Protein AF-A0A843SRU8-F1 (afdb_monomer_lite)

Structure (mmCIF, N/CA/C/O backbone):
data_AF-A0A843SRU8-F1
#
_entry.id   AF-A0A843SRU8-F1
#
loop_
_atom_site.group_PDB
_atom_site.id
_atom_site.type_symbol
_atom_site.label_atom_id
_atom_site.label_alt_id
_atom_site.label_comp_id
_atom_site.label_asym_id
_atom_site.label_entity_id
_atom_site.label_seq_id
_atom_site.pdbx_PDB_ins_code
_atom_site.Cartn_x
_atom_site.Cartn_y
_atom_site.Cartn_z
_atom_site.occupancy
_atom_site.B_iso_or_equiv
_atom_site.auth_seq_id
_atom_site.auth_comp_id
_atom_site.auth_asym_id
_atom_site.auth_atom_id
_atom_site.pdbx_PDB_model_num
ATOM 1 N N . MET A 1 1 ? -12.960 -17.968 41.439 1.00 37.16 1 MET A N 1
ATOM 2 C CA . MET A 1 1 ? -13.570 -16.799 40.774 1.00 37.16 1 MET A CA 1
ATOM 3 C C . MET A 1 1 ? -12.618 -16.395 39.667 1.00 37.16 1 MET A C 1
ATOM 5 O O . MET A 1 1 ? -11.484 -16.066 39.977 1.00 37.16 1 MET A O 1
ATOM 9 N N . ALA A 1 2 ? -13.009 -16.599 38.410 1.00 37.84 2 ALA A N 1
ATOM 10 C CA . ALA A 1 2 ? -12.128 -16.408 37.263 1.00 37.84 2 ALA A CA 1
ATOM 11 C C . ALA A 1 2 ? -11.891 -14.912 37.020 1.00 37.84 2 ALA A C 1
ATOM 13 O O . ALA A 1 2 ? -12.847 -14.157 36.838 1.00 37.84 2 ALA A O 1
ATOM 14 N N . ASP A 1 3 ? -10.623 -14.505 37.043 1.00 39.91 3 ASP A N 1
ATOM 15 C CA . ASP A 1 3 ? -10.188 -13.159 36.689 1.00 39.91 3 ASP A CA 1
ATOM 16 C C . ASP A 1 3 ? -10.549 -12.873 35.229 1.00 39.91 3 ASP A C 1
ATOM 18 O O . ASP A 1 3 ? -9.963 -13.431 34.298 1.00 39.91 3 ASP A O 1
ATOM 22 N N . LYS A 1 4 ? -11.515 -11.974 35.026 1.00 41.81 4 LYS A N 1
ATOM 23 C CA . LYS A 1 4 ? -11.776 -11.343 33.731 1.00 41.81 4 LYS A CA 1
ATOM 24 C C . LYS A 1 4 ? -10.589 -10.435 33.401 1.00 41.81 4 LYS A C 1
ATOM 26 O O . LYS A 1 4 ? -10.606 -9.241 33.706 1.00 41.81 4 LYS A O 1
ATOM 31 N N . LYS A 1 5 ? -9.535 -10.996 32.804 1.00 42.75 5 LYS A N 1
ATOM 32 C CA . LYS A 1 5 ? -8.459 -10.204 32.202 1.00 42.75 5 LYS A CA 1
ATOM 33 C C . LYS A 1 5 ? -9.051 -9.437 31.024 1.00 42.75 5 LYS A C 1
ATOM 35 O O . LYS A 1 5 ? -9.380 -10.019 30.000 1.00 42.75 5 LYS A O 1
ATOM 40 N N . LYS A 1 6 ? -9.224 -8.129 31.220 1.00 40.97 6 LYS A N 1
ATOM 41 C CA . LYS A 1 6 ? -9.601 -7.173 30.178 1.00 40.97 6 LYS A CA 1
ATOM 42 C C . LYS A 1 6 ? -8.647 -7.333 28.998 1.00 40.97 6 LYS A C 1
ATOM 44 O O . LYS A 1 6 ? -7.455 -7.066 29.137 1.00 40.97 6 LYS A O 1
ATOM 49 N N . THR A 1 7 ? -9.180 -7.752 27.859 1.00 39.69 7 THR A N 1
ATOM 50 C CA . THR A 1 7 ? -8.505 -7.700 26.566 1.00 39.69 7 THR A CA 1
ATOM 51 C C . THR A 1 7 ? -8.188 -6.233 26.292 1.00 39.69 7 THR A C 1
ATOM 53 O O . THR A 1 7 ? -9.078 -5.432 26.012 1.00 39.69 7 THR A O 1
ATOM 56 N N . ALA A 1 8 ? -6.932 -5.837 26.487 1.00 38.75 8 ALA A N 1
ATOM 57 C CA . ALA A 1 8 ? -6.479 -4.499 26.153 1.00 38.75 8 ALA A CA 1
ATOM 58 C C . ALA A 1 8 ? -6.440 -4.392 24.624 1.00 38.75 8 ALA A C 1
ATOM 60 O O . ALA A 1 8 ? -5.455 -4.760 23.991 1.00 38.75 8 ALA A O 1
ATOM 61 N N . ILE A 1 9 ? -7.535 -3.925 24.025 1.00 44.91 9 ILE A N 1
ATOM 62 C CA . ILE A 1 9 ? -7.537 -3.476 22.633 1.00 44.91 9 ILE A CA 1
ATOM 63 C C . ILE A 1 9 ? -6.653 -2.229 22.612 1.00 44.91 9 ILE A C 1
ATOM 65 O O . ILE A 1 9 ? -6.996 -1.209 23.212 1.00 44.91 9 ILE A O 1
ATOM 69 N N . ALA A 1 10 ? -5.465 -2.348 22.019 1.00 46.03 10 ALA A N 1
ATOM 70 C CA . ALA A 1 10 ? -4.477 -1.281 21.974 1.00 46.03 10 ALA A CA 1
ATOM 71 C C . ALA A 1 10 ? -5.085 -0.034 21.314 1.00 46.03 10 ALA A C 1
ATOM 73 O O . ALA A 1 10 ? -5.344 0.000 20.112 1.00 46.03 10 ALA A O 1
ATOM 74 N N . VAL A 1 11 ? -5.325 0.997 22.122 1.00 46.81 11 VAL A N 1
ATOM 75 C CA . VAL A 1 11 ? -5.790 2.303 21.660 1.00 46.81 11 VAL A CA 1
ATOM 76 C C . VAL A 1 11 ? -4.616 3.008 20.979 1.00 46.81 11 VAL A C 1
ATOM 78 O O . VAL A 1 11 ? -3.727 3.506 21.659 1.00 46.81 11 VAL A O 1
ATOM 81 N N . GLY A 1 12 ? -4.632 3.022 19.642 1.00 40.53 12 GLY A N 1
ATOM 82 C CA . GLY A 1 12 ? -3.996 4.015 18.764 1.00 40.53 12 GLY A CA 1
ATOM 83 C C . GLY A 1 12 ? -2.470 4.177 18.839 1.00 40.53 12 GLY A C 1
ATOM 84 O O . GLY A 1 12 ? -1.918 4.727 19.786 1.00 40.53 12 GLY A O 1
ATOM 85 N N . SER A 1 13 ? -1.775 3.798 17.763 1.00 43.53 13 SER A N 1
ATOM 86 C CA . SER A 1 13 ? -0.346 4.087 17.562 1.00 43.53 13 SER A CA 1
ATOM 87 C C . SER A 1 13 ? -0.098 5.592 17.333 1.00 43.53 13 SER A C 1
ATOM 89 O O . SER A 1 13 ? -0.863 6.216 16.609 1.00 43.53 13 SER A O 1
ATOM 91 N N . PRO A 1 14 ? 1.002 6.203 17.816 1.00 45.88 14 PRO A N 1
ATOM 92 C CA . PRO A 1 14 ? 1.313 7.622 17.601 1.00 45.88 14 PRO A CA 1
ATOM 93 C C . PRO A 1 14 ? 1.856 7.919 16.186 1.00 45.88 14 PRO A C 1
ATOM 95 O O . PRO A 1 14 ? 2.726 8.774 16.005 1.00 45.88 14 PRO A O 1
ATOM 98 N N . ARG A 1 15 ? 1.385 7.218 15.147 1.00 54.94 15 ARG A N 1
ATOM 99 C CA . ARG A 1 15 ? 1.661 7.624 13.759 1.00 54.94 15 ARG A CA 1
ATOM 100 C C . ARG A 1 15 ? 0.813 8.859 13.448 1.00 54.94 15 ARG A C 1
ATOM 102 O O . ARG A 1 15 ? -0.246 9.056 14.032 1.00 54.94 15 ARG A O 1
ATOM 109 N N . ARG A 1 16 ? 1.272 9.731 12.538 1.00 48.44 16 ARG A N 1
ATOM 110 C CA . ARG A 1 16 ? 0.461 10.861 12.045 1.00 48.44 16 ARG A CA 1
ATOM 111 C C . ARG A 1 16 ? -0.818 10.305 11.413 1.00 48.44 16 ARG A C 1
ATOM 113 O O . ARG A 1 16 ? -0.821 9.995 10.224 1.00 48.44 16 ARG A O 1
ATOM 120 N N . HIS A 1 17 ? -1.881 10.188 12.202 1.00 54.84 17 HIS A N 1
ATOM 121 C CA . HIS A 1 17 ? -3.196 9.826 11.709 1.00 54.84 17 HIS A CA 1
ATOM 122 C C . HIS A 1 17 ? -3.610 10.893 10.708 1.00 54.84 17 HIS A C 1
ATOM 124 O O . HIS A 1 17 ? -3.638 12.094 11.013 1.00 54.84 17 HIS A O 1
ATOM 130 N N . THR A 1 18 ? -3.919 10.475 9.486 1.00 67.38 18 THR A N 1
ATOM 131 C CA . THR A 1 18 ? -4.668 11.365 8.616 1.00 67.38 18 THR A CA 1
ATOM 132 C C . THR A 1 18 ? -6.035 11.598 9.260 1.00 67.38 18 THR A C 1
ATOM 134 O O . THR A 1 18 ? -6.526 10.789 10.048 1.00 67.38 18 THR A O 1
ATOM 137 N N . ARG A 1 19 ? -6.695 12.710 8.928 1.00 69.12 19 ARG A N 1
ATOM 138 C CA . ARG A 1 19 ? -8.054 12.981 9.429 1.00 69.12 19 ARG A CA 1
ATOM 139 C C . ARG A 1 19 ? -9.033 11.836 9.114 1.00 69.12 19 ARG A C 1
ATOM 141 O O . ARG A 1 19 ? -10.012 11.666 9.833 1.00 69.12 19 ARG A O 1
ATOM 148 N N . THR A 1 20 ? -8.778 11.086 8.041 1.00 73.00 20 THR A N 1
ATOM 149 C CA . THR A 1 20 ? -9.546 9.893 7.676 1.00 73.00 20 THR A CA 1
ATOM 150 C C . THR A 1 20 ? -9.321 8.766 8.677 1.00 73.00 20 THR A C 1
ATOM 152 O O . THR A 1 20 ? -10.301 8.198 9.141 1.00 73.00 20 THR A O 1
ATOM 155 N N . ASP A 1 21 ? -8.071 8.494 9.054 1.00 78.31 21 ASP A N 1
ATOM 156 C CA . ASP A 1 21 ? -7.729 7.421 9.997 1.00 78.31 21 ASP A CA 1
ATOM 157 C C . ASP A 1 21 ? -8.347 7.699 11.369 1.00 78.31 21 ASP A C 1
ATOM 159 O O . ASP A 1 21 ? -9.065 6.864 11.897 1.00 78.31 21 ASP A O 1
ATOM 163 N N . ALA A 1 22 ? -8.219 8.935 11.864 1.00 82.38 22 ALA A N 1
ATOM 164 C CA . ALA A 1 22 ? -8.841 9.344 13.124 1.00 82.38 22 ALA A CA 1
ATOM 165 C C . ALA A 1 22 ? -10.379 9.222 13.110 1.00 82.38 22 ALA A C 1
ATOM 167 O O . ALA A 1 22 ? -10.999 8.970 14.140 1.00 82.38 22 ALA A O 1
ATOM 168 N N . HIS A 1 23 ? -11.015 9.412 11.947 1.00 84.44 23 HIS A N 1
ATOM 169 C CA . HIS A 1 23 ? -12.454 9.196 11.819 1.00 84.44 23 H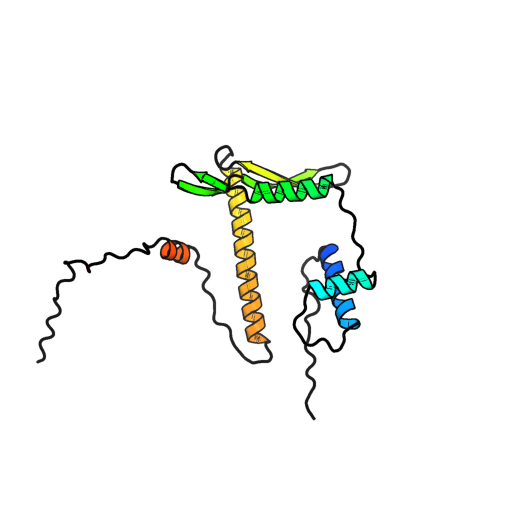IS A CA 1
ATOM 170 C C . HIS A 1 23 ? -12.811 7.706 11.848 1.00 84.44 23 HIS A C 1
ATOM 172 O O . HIS A 1 23 ? -13.806 7.351 12.471 1.00 84.44 23 HIS A O 1
ATOM 178 N N . MET A 1 24 ? -12.013 6.842 11.217 1.00 88.56 24 MET A N 1
ATOM 179 C CA . MET A 1 24 ? -12.231 5.393 11.261 1.00 88.56 24 MET A CA 1
ATOM 180 C C . MET A 1 24 ? -11.990 4.831 12.665 1.00 88.56 24 MET A C 1
ATOM 182 O O . MET A 1 24 ? -12.804 4.046 13.138 1.00 88.56 24 MET A O 1
ATOM 186 N N . ASP A 1 25 ? -10.964 5.312 13.369 1.00 88.81 25 ASP A N 1
ATOM 187 C CA . ASP A 1 25 ? -10.714 4.963 14.773 1.00 88.81 25 ASP A CA 1
ATOM 188 C C . ASP A 1 25 ? -11.891 5.384 15.666 1.00 88.81 25 ASP A C 1
ATOM 190 O O . ASP A 1 25 ? -12.326 4.630 16.536 1.00 88.81 25 ASP A O 1
ATOM 194 N N . PHE A 1 26 ? -12.469 6.565 15.415 1.00 90.06 26 PHE A N 1
ATOM 195 C CA . PHE A 1 26 ? -13.684 7.011 16.097 1.00 90.06 26 PHE A CA 1
ATOM 196 C C . PHE A 1 26 ? -14.879 6.088 15.820 1.00 90.06 26 PHE A C 1
ATOM 198 O O . PHE A 1 26 ? -15.607 5.751 16.753 1.00 90.06 26 PHE A O 1
ATOM 205 N N . LEU A 1 27 ? -15.093 5.676 14.565 1.00 90.69 27 LEU A N 1
ATOM 206 C CA . LEU A 1 27 ? -16.177 4.753 14.211 1.00 90.69 27 LEU A CA 1
ATOM 207 C C . LEU A 1 27 ? -16.003 3.400 14.901 1.00 90.69 27 LEU A C 1
ATOM 209 O O . LEU A 1 27 ? -16.963 2.884 15.470 1.00 90.69 27 LEU A O 1
ATOM 213 N N . LEU A 1 28 ? -14.780 2.868 14.906 1.00 92.69 28 LEU A N 1
ATOM 214 C CA . LEU A 1 28 ? -14.468 1.610 15.571 1.00 92.69 28 LEU A CA 1
ATOM 215 C C . LEU A 1 28 ? -14.687 1.704 17.087 1.00 92.69 28 LEU A C 1
ATOM 217 O O . LEU A 1 28 ? -15.326 0.834 17.673 1.00 92.69 28 LEU A O 1
ATOM 221 N N . GLY A 1 29 ? -14.228 2.789 17.717 1.00 91.69 29 GLY A N 1
ATOM 222 C CA . GLY A 1 29 ? -14.467 3.037 19.139 1.00 91.69 29 GLY A CA 1
ATOM 223 C C . GLY A 1 29 ? -15.958 3.108 19.471 1.00 91.69 29 GLY A C 1
ATOM 224 O O . GLY A 1 29 ? -16.406 2.486 20.430 1.00 91.69 29 GLY A O 1
ATOM 225 N N . LYS A 1 30 ? -16.753 3.794 18.641 1.00 94.00 30 LYS A N 1
ATOM 226 C CA . LYS A 1 30 ? -18.211 3.872 18.819 1.00 94.00 30 LYS A CA 1
ATOM 227 C C . LYS A 1 30 ? -18.899 2.523 18.647 1.00 94.00 30 LYS A C 1
ATOM 229 O O . LYS A 1 30 ? -19.843 2.243 19.380 1.00 94.00 30 LYS A O 1
ATOM 234 N N . TYR A 1 31 ? -18.432 1.704 17.710 1.00 94.31 31 TYR A N 1
ATOM 235 C CA . TYR A 1 31 ? -18.953 0.355 17.527 1.00 94.31 31 TYR A CA 1
ATOM 236 C C . TYR A 1 31 ? -18.702 -0.505 18.772 1.00 94.31 31 TYR A C 1
ATOM 238 O O . TYR A 1 31 ? -19.640 -1.108 19.286 1.00 94.31 31 TYR A O 1
ATOM 246 N N . LEU A 1 32 ? -17.480 -0.492 19.311 1.00 94.25 32 LEU A N 1
ATOM 247 C CA . LEU A 1 32 ? -17.122 -1.247 20.518 1.00 94.25 32 LEU A CA 1
ATOM 248 C C . LEU A 1 32 ? -17.856 -0.750 21.774 1.00 94.25 32 LEU A C 1
ATOM 250 O O . LEU A 1 32 ? -18.245 -1.550 22.617 1.00 94.25 32 LEU A O 1
ATOM 254 N N . GLU A 1 33 ? -18.094 0.560 21.899 1.00 93.38 33 GLU A N 1
ATOM 255 C CA . GLU A 1 33 ? -18.926 1.120 22.976 1.00 93.38 33 GLU A CA 1
ATOM 256 C C . GLU A 1 33 ? -20.383 0.635 22.899 1.00 93.38 33 GLU A C 1
ATOM 258 O O . GLU A 1 33 ? -21.013 0.407 23.931 1.00 93.38 33 GLU A O 1
ATOM 263 N N . ALA A 1 34 ? -20.924 0.489 21.685 1.00 93.62 34 ALA A N 1
ATOM 264 C CA . ALA A 1 34 ? -22.282 0.000 21.461 1.00 93.62 34 ALA A CA 1
ATOM 265 C C . ALA A 1 34 ? -22.407 -1.527 21.616 1.00 93.62 34 ALA A C 1
ATOM 267 O O . ALA A 1 34 ? -23.497 -2.013 21.917 1.00 93.62 34 ALA A O 1
ATOM 268 N N . HIS A 1 35 ? -21.304 -2.264 21.455 1.00 93.25 35 HIS A N 1
ATOM 269 C CA . HIS A 1 35 ? -21.240 -3.724 21.550 1.00 93.25 35 HIS A CA 1
ATOM 270 C C . HIS A 1 35 ? -20.206 -4.149 22.607 1.00 93.25 35 HIS A C 1
ATOM 272 O O . HIS A 1 35 ? -19.167 -4.716 22.267 1.00 93.25 35 HIS A O 1
ATOM 278 N N . PRO A 1 36 ? -20.467 -3.887 23.903 1.00 90.94 36 PRO A N 1
ATOM 279 C CA . PRO A 1 36 ? -19.497 -4.129 24.974 1.00 90.94 36 PRO A CA 1
ATOM 280 C C . PRO A 1 36 ? -19.159 -5.612 25.177 1.00 90.94 36 PRO A C 1
ATOM 282 O O . PRO A 1 36 ? -18.113 -5.925 25.742 1.00 90.94 36 PRO A O 1
ATOM 285 N N . ASP A 1 37 ? -20.035 -6.509 24.720 1.00 91.88 37 ASP A N 1
ATOM 286 C CA . ASP A 1 37 ? -19.853 -7.960 24.796 1.00 91.88 37 ASP A CA 1
ATOM 287 C C . ASP A 1 37 ? -19.142 -8.538 23.556 1.00 91.88 37 ASP A C 1
ATOM 289 O O . ASP A 1 37 ? -18.994 -9.752 23.448 1.00 91.88 37 ASP A O 1
ATOM 293 N N . HIS A 1 38 ? -18.698 -7.697 22.611 1.00 88.38 38 HIS A N 1
ATOM 294 C CA . HIS A 1 38 ? -17.933 -8.149 21.451 1.00 88.38 38 HIS A CA 1
ATOM 295 C C . HIS A 1 38 ? -16.510 -8.547 21.874 1.00 88.38 38 HIS A C 1
ATOM 297 O O . HIS A 1 38 ? -15.662 -7.697 22.149 1.00 88.38 38 HI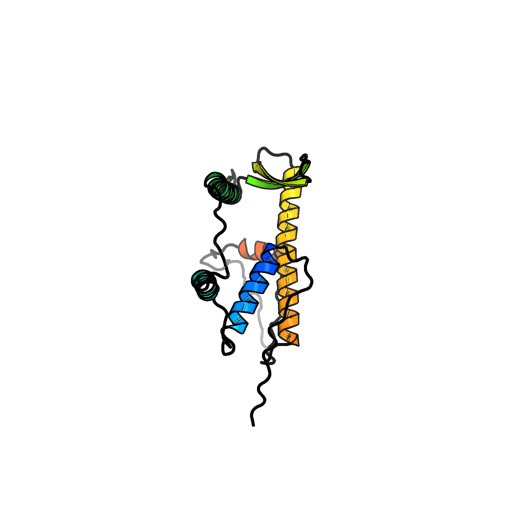S A O 1
ATOM 303 N N . ASP A 1 39 ? -16.246 -9.851 21.919 1.00 82.94 39 ASP A N 1
ATOM 304 C CA . ASP A 1 39 ? -14.953 -10.450 22.275 1.00 82.94 39 ASP A CA 1
ATOM 305 C C . ASP A 1 39 ? -14.255 -11.148 21.092 1.00 82.94 39 ASP A C 1
ATOM 307 O O . ASP A 1 39 ? -13.147 -11.674 21.231 1.00 82.94 39 ASP A O 1
ATOM 311 N N . GLY A 1 40 ? -14.906 -11.134 19.929 1.00 86.12 40 GLY A N 1
ATOM 312 C CA . GLY A 1 40 ? -14.500 -11.840 18.726 1.00 86.12 40 GLY A CA 1
ATOM 313 C C . GLY A 1 40 ? -13.686 -11.008 17.728 1.00 86.12 40 GLY A C 1
ATOM 314 O O . GLY A 1 40 ? -13.249 -9.890 18.011 1.00 86.12 40 GLY A O 1
ATOM 315 N N . PRO A 1 41 ? -13.436 -11.577 16.536 1.00 92.25 41 PRO A N 1
ATOM 316 C CA . PRO A 1 41 ? -12.830 -10.849 15.434 1.00 92.25 41 PRO A CA 1
ATOM 317 C C . PRO A 1 41 ? -13.772 -9.756 14.921 1.00 92.25 41 PRO A C 1
ATOM 319 O O . PRO A 1 41 ? -14.970 -9.970 14.762 1.00 92.25 41 PRO A O 1
ATOM 322 N N . LEU A 1 42 ? -13.190 -8.606 14.591 1.00 92.50 42 LEU A N 1
ATOM 323 C CA . LEU A 1 42 ? -13.915 -7.480 14.017 1.00 92.50 42 LEU A CA 1
ATOM 324 C C . LEU A 1 42 ? -14.158 -7.699 12.521 1.00 92.50 42 LEU A C 1
ATOM 326 O O . LEU A 1 42 ? -13.202 -7.878 11.761 1.00 92.50 42 LEU A O 1
ATOM 330 N N . ASP A 1 43 ? -15.420 -7.612 12.097 1.00 92.50 43 ASP A N 1
ATOM 331 C CA . ASP A 1 43 ? -15.811 -7.634 10.688 1.00 92.50 43 ASP A CA 1
ATOM 332 C C . ASP A 1 43 ? -16.104 -6.216 10.178 1.00 92.50 43 ASP A C 1
ATOM 334 O O . ASP A 1 43 ? -16.951 -5.487 10.696 1.00 92.50 43 ASP A O 1
ATOM 338 N N . ALA A 1 44 ? -15.389 -5.814 9.128 1.00 92.25 44 ALA A N 1
ATOM 339 C CA . ALA A 1 44 ? -15.568 -4.509 8.513 1.00 92.25 44 ALA A CA 1
ATOM 340 C C . ALA A 1 44 ? -16.955 -4.344 7.869 1.00 92.25 44 ALA A C 1
ATOM 342 O O . ALA A 1 44 ? -17.464 -3.221 7.858 1.00 92.25 44 ALA A O 1
ATOM 343 N N . ASP A 1 45 ? -17.555 -5.415 7.337 1.00 93.50 45 ASP A N 1
ATOM 344 C CA . ASP A 1 45 ? -18.880 -5.344 6.709 1.00 93.50 45 ASP A CA 1
ATOM 345 C C . ASP A 1 45 ? -19.945 -5.024 7.762 1.00 93.50 45 ASP A C 1
ATOM 347 O O . ASP A 1 45 ? -20.651 -4.021 7.637 1.00 93.50 45 ASP A O 1
ATOM 351 N N . GLU A 1 46 ? -19.941 -5.776 8.866 1.00 93.94 46 GLU A N 1
ATOM 352 C CA . GLU A 1 46 ? -20.822 -5.570 10.019 1.00 93.94 46 GLU A CA 1
ATOM 353 C C . GLU A 1 46 ? -20.697 -4.151 10.593 1.00 93.94 46 GLU A C 1
ATOM 355 O O . GLU A 1 46 ? -21.691 -3.428 10.713 1.00 93.94 46 GLU A O 1
ATOM 360 N N . ILE A 1 47 ? -19.468 -3.711 10.889 1.00 93.81 47 ILE A N 1
ATOM 361 C CA . ILE A 1 47 ? -19.208 -2.378 11.453 1.00 93.81 47 ILE A CA 1
ATOM 362 C C . ILE A 1 47 ? -19.691 -1.288 10.492 1.00 93.81 47 ILE A C 1
ATOM 364 O O . ILE A 1 47 ? -20.264 -0.281 10.919 1.00 93.81 47 ILE A O 1
ATOM 368 N N . SER A 1 48 ? -19.463 -1.466 9.188 1.00 92.12 48 SER A N 1
ATOM 369 C CA . SER A 1 48 ? -19.876 -0.488 8.183 1.00 92.12 48 SER A CA 1
ATOM 370 C C . SER A 1 48 ? -21.396 -0.420 8.022 1.00 92.12 48 SER A C 1
ATOM 372 O O . SER A 1 48 ? -21.934 0.688 7.935 1.00 92.12 48 SER A O 1
ATOM 374 N N . GLY A 1 49 ? -22.088 -1.564 8.053 1.00 93.25 49 GLY A N 1
ATOM 375 C CA . GLY A 1 49 ? -23.547 -1.650 8.037 1.00 93.25 49 GLY A CA 1
ATOM 376 C C . GLY A 1 49 ? -24.148 -0.934 9.241 1.00 93.25 49 GLY A C 1
ATOM 377 O O . GLY A 1 49 ? -24.915 0.017 9.074 1.00 93.25 49 GLY A O 1
ATOM 378 N N . TRP A 1 50 ? -23.681 -1.277 10.443 1.00 94.75 50 TRP A N 1
ATOM 379 C CA . TRP A 1 50 ? -24.091 -0.621 11.685 1.00 94.75 50 TRP A CA 1
ATOM 380 C C . TRP A 1 50 ? -23.855 0.897 11.655 1.00 94.75 50 TRP A C 1
ATOM 382 O O . TRP A 1 50 ? -24.738 1.683 12.013 1.00 94.75 50 TRP A O 1
ATOM 392 N N . ALA A 1 51 ? -22.682 1.347 11.195 1.00 94.25 51 ALA A N 1
ATOM 393 C CA . ALA A 1 51 ? -22.340 2.769 11.165 1.00 94.25 51 ALA A CA 1
ATOM 394 C C . ALA A 1 51 ? -23.223 3.575 10.194 1.00 94.25 51 ALA A C 1
ATOM 396 O O . ALA A 1 51 ? -23.464 4.765 10.427 1.00 94.25 51 ALA A O 1
ATOM 397 N N . LEU A 1 52 ? -23.696 2.949 9.111 1.00 92.94 52 LEU A N 1
ATOM 398 C CA . LEU A 1 52 ? -24.624 3.552 8.154 1.00 92.94 52 LEU A CA 1
ATOM 399 C C . LEU A 1 52 ? -26.065 3.548 8.676 1.00 92.94 52 LEU A C 1
ATOM 401 O O . LEU A 1 52 ? -26.736 4.575 8.577 1.00 92.94 52 LEU A O 1
ATOM 405 N N . GLU A 1 53 ? -26.524 2.439 9.258 1.00 93.88 53 GLU A N 1
ATOM 406 C CA . GLU A 1 53 ? -27.877 2.293 9.817 1.00 93.88 53 GLU A CA 1
ATOM 407 C C . GLU A 1 53 ? -28.132 3.260 10.977 1.00 93.88 53 GLU A C 1
ATOM 409 O O . GLU A 1 53 ? -29.179 3.903 11.050 1.00 93.88 53 GLU A O 1
ATOM 414 N N . THR A 1 54 ? -27.139 3.434 11.848 1.00 93.62 54 THR A N 1
ATOM 415 C CA . THR A 1 54 ? -27.185 4.394 12.963 1.00 93.62 54 THR A CA 1
ATOM 416 C C . THR A 1 54 ? -26.935 5.841 12.525 1.00 93.62 54 THR A C 1
ATOM 418 O O . THR A 1 54 ? -27.102 6.774 13.314 1.00 93.62 54 THR A O 1
ATOM 421 N N . GLY A 1 55 ? -26.524 6.058 11.271 1.00 90.69 55 GLY A N 1
ATOM 422 C CA . GLY A 1 55 ? -26.248 7.377 10.702 1.00 90.69 55 GLY A CA 1
ATOM 423 C C . GLY A 1 55 ? -24.996 8.074 11.251 1.00 90.69 55 GLY A C 1
ATOM 424 O O . GLY A 1 55 ? -24.813 9.271 10.995 1.00 90.69 55 GLY A O 1
ATOM 425 N N . ILE A 1 56 ? -24.140 7.355 11.989 1.00 89.88 56 ILE A N 1
ATOM 426 C CA . ILE A 1 56 ? -22.867 7.862 12.532 1.00 89.88 56 ILE A CA 1
ATOM 427 C C . ILE A 1 56 ? -21.895 8.156 11.386 1.00 89.88 56 ILE A C 1
ATOM 429 O O . ILE A 1 56 ? -21.237 9.201 11.366 1.00 89.88 56 ILE A O 1
ATOM 433 N N . ALA A 1 57 ? -21.835 7.258 10.403 1.00 87.44 57 ALA A N 1
ATOM 434 C CA . ALA A 1 57 ? -21.115 7.473 9.162 1.00 87.44 57 ALA A CA 1
ATOM 435 C C . ALA A 1 57 ? -22.081 7.961 8.078 1.00 87.44 57 ALA A C 1
ATOM 437 O O . ALA A 1 57 ? -23.190 7.455 7.914 1.00 87.44 57 ALA A O 1
ATOM 438 N N . ARG A 1 58 ? -21.642 8.941 7.285 1.00 83.94 58 ARG A N 1
ATOM 439 C CA . ARG A 1 58 ? -22.374 9.387 6.094 1.00 83.94 58 ARG A CA 1
ATOM 440 C C . ARG A 1 58 ? -21.514 9.205 4.865 1.00 83.94 58 ARG A C 1
ATOM 442 O O . ARG A 1 58 ? -20.355 9.622 4.837 1.00 83.94 58 ARG A O 1
ATOM 449 N N . HIS A 1 59 ? -22.110 8.648 3.817 1.00 76.25 59 HIS A N 1
ATOM 450 C CA . HIS A 1 59 ? -21.451 8.577 2.527 1.00 76.25 59 HIS A CA 1
ATOM 451 C C . HIS A 1 59 ? -21.201 9.994 2.002 1.00 76.25 59 HIS A C 1
ATOM 453 O O . HIS A 1 59 ? -22.136 10.741 1.710 1.00 76.25 59 HIS A O 1
ATOM 459 N N . LYS A 1 60 ? -19.930 10.380 1.864 1.00 80.50 60 LYS A N 1
ATOM 460 C CA . LYS A 1 60 ? -19.579 11.605 1.150 1.00 80.50 60 LYS A CA 1
ATOM 461 C C . LYS A 1 60 ? -19.672 11.316 -0.350 1.00 80.50 60 LYS A C 1
ATOM 463 O O . LYS A 1 60 ? -18.843 10.546 -0.839 1.00 80.50 60 LYS A O 1
ATOM 468 N N . PRO A 1 61 ? -20.610 11.934 -1.092 1.00 81.00 61 PRO A N 1
ATOM 469 C CA . PRO A 1 61 ? -20.750 11.661 -2.512 1.00 81.00 61 PRO A CA 1
ATOM 470 C C . PRO A 1 61 ? -19.463 12.055 -3.239 1.00 81.00 61 PRO A C 1
ATOM 472 O O . PRO A 1 61 ? -18.965 13.179 -3.123 1.00 81.00 61 PRO A O 1
ATOM 475 N N . ILE A 1 62 ? -18.904 11.103 -3.979 1.00 88.38 62 ILE A N 1
ATOM 476 C CA . ILE A 1 62 ? -17.772 11.335 -4.872 1.00 88.38 62 ILE A CA 1
ATOM 477 C C . ILE A 1 62 ? -18.350 11.745 -6.227 1.00 88.38 62 ILE A C 1
ATOM 479 O O . ILE A 1 62 ? -19.287 11.120 -6.718 1.00 88.38 62 ILE A O 1
ATOM 483 N N . SER A 1 63 ? -17.801 12.789 -6.853 1.00 92.88 63 SER A N 1
ATOM 484 C CA . SER A 1 63 ? -18.269 13.186 -8.183 1.00 92.88 63 SER A CA 1
ATOM 485 C C . SER A 1 63 ? -18.006 12.067 -9.206 1.00 92.88 63 SER A C 1
ATOM 487 O O . SER A 1 63 ? -16.971 11.397 -9.113 1.00 92.88 63 SER A O 1
ATOM 489 N N . PRO A 1 64 ? -18.866 11.881 -10.228 1.00 93.75 64 PRO A N 1
ATOM 490 C CA . PRO A 1 64 ? -18.653 10.854 -11.254 1.00 93.75 64 PRO A CA 1
ATOM 491 C C . PRO A 1 64 ? -17.269 10.941 -11.912 1.00 93.75 64 PRO A C 1
ATOM 493 O O . PRO A 1 64 ? -16.614 9.928 -12.149 1.00 93.75 64 PRO A O 1
ATOM 496 N N . ARG A 1 65 ? -16.772 12.169 -12.121 1.00 94.75 65 ARG A N 1
ATOM 497 C CA . ARG A 1 65 ? -15.421 12.434 -12.632 1.00 94.75 65 ARG A CA 1
ATOM 498 C C . ARG A 1 65 ? -14.328 11.899 -11.707 1.00 94.75 65 ARG A C 1
ATOM 500 O O . ARG A 1 65 ? -13.373 11.299 -12.189 1.00 94.75 65 ARG A O 1
ATOM 507 N N . GLU A 1 66 ? -14.434 12.131 -10.402 1.00 91.50 66 GLU A N 1
ATOM 508 C CA . GLU A 1 66 ? -13.437 11.667 -9.431 1.00 91.50 66 GLU A CA 1
ATOM 509 C C . GLU A 1 66 ? -13.484 10.140 -9.272 1.00 91.50 66 GLU A C 1
ATOM 511 O O . GLU A 1 66 ? -12.437 9.493 -9.226 1.00 91.50 66 GLU A O 1
ATOM 516 N N . ALA A 1 67 ? -14.679 9.543 -9.282 1.00 92.25 67 ALA A N 1
ATOM 517 C CA . ALA A 1 67 ? -14.838 8.090 -9.291 1.00 92.25 67 ALA A CA 1
ATOM 518 C C . ALA A 1 67 ? -14.184 7.460 -10.536 1.00 92.25 67 ALA A C 1
ATOM 520 O O . ALA A 1 67 ? -13.402 6.512 -10.419 1.00 92.25 67 ALA A O 1
ATOM 521 N N . LEU A 1 68 ? -14.430 8.029 -11.722 1.00 94.69 68 LEU A N 1
ATOM 522 C CA . LEU A 1 68 ? -13.805 7.588 -12.969 1.00 94.69 68 LEU A CA 1
ATOM 523 C C . LEU A 1 68 ? -12.281 7.770 -12.938 1.00 94.69 68 LEU A C 1
ATOM 525 O O . LEU A 1 68 ? -11.550 6.841 -13.274 1.00 94.69 68 LEU A O 1
ATOM 529 N N . LYS A 1 69 ? -11.788 8.921 -12.465 1.00 93.69 69 LYS A N 1
ATOM 530 C CA . LYS A 1 69 ? -10.349 9.188 -12.317 1.00 93.69 69 LYS A CA 1
ATOM 531 C C . LYS A 1 69 ? -9.659 8.113 -11.473 1.00 93.69 69 LYS A C 1
ATOM 533 O O . LYS A 1 69 ? -8.610 7.618 -11.875 1.00 93.69 69 LYS A O 1
ATOM 538 N N . ARG A 1 70 ? -10.243 7.719 -10.334 1.00 92.69 70 ARG A N 1
ATOM 539 C CA . ARG A 1 70 ? -9.691 6.662 -9.463 1.00 92.69 70 ARG A CA 1
ATOM 540 C C . ARG A 1 70 ? -9.623 5.309 -10.168 1.00 92.69 70 ARG A C 1
ATOM 542 O O . ARG A 1 70 ? -8.623 4.607 -10.036 1.00 92.69 70 ARG A O 1
ATOM 549 N N . ARG A 1 71 ? -10.653 4.960 -10.946 1.00 94.56 71 ARG A N 1
ATOM 550 C CA . ARG A 1 71 ? -10.680 3.723 -11.746 1.00 94.56 71 ARG A CA 1
ATOM 551 C C . ARG A 1 71 ? -9.602 3.729 -12.827 1.00 94.56 71 ARG A C 1
ATOM 553 O O . ARG A 1 71 ? -8.865 2.754 -12.938 1.00 94.56 71 ARG A O 1
ATOM 560 N N . ILE A 1 72 ? -9.467 4.833 -13.564 1.00 95.75 72 ILE A N 1
ATOM 561 C CA . ILE A 1 72 ? -8.433 4.990 -14.597 1.00 95.75 72 ILE A CA 1
ATOM 562 C C . ILE A 1 72 ? -7.037 4.910 -13.967 1.00 95.75 72 ILE A C 1
ATOM 564 O O . ILE A 1 72 ? -6.204 4.156 -14.451 1.00 95.75 72 ILE A O 1
ATOM 568 N N . ALA A 1 73 ? -6.787 5.610 -12.856 1.00 93.88 73 ALA A N 1
ATOM 569 C CA . ALA A 1 73 ? -5.501 5.564 -12.155 1.00 93.88 73 ALA A CA 1
ATOM 570 C C . ALA A 1 73 ? -5.126 4.146 -11.692 1.00 93.88 73 ALA A C 1
ATOM 572 O O . ALA A 1 73 ? -3.996 3.701 -11.904 1.00 93.88 73 ALA A O 1
ATOM 573 N N . ARG A 1 74 ? -6.085 3.403 -11.121 1.00 92.69 74 ARG A N 1
ATOM 574 C CA . ARG A 1 74 ? -5.885 1.993 -10.754 1.00 92.69 74 ARG A CA 1
ATOM 575 C C . ARG A 1 74 ? -5.545 1.143 -11.977 1.00 92.69 74 ARG A C 1
ATOM 577 O O . ARG A 1 74 ? -4.587 0.382 -11.932 1.00 92.69 74 ARG A O 1
ATOM 584 N N . HIS A 1 75 ? -6.293 1.305 -13.067 1.00 94.94 75 HIS A N 1
ATOM 585 C CA . HIS A 1 75 ? -6.061 0.547 -14.293 1.00 94.94 75 HIS A CA 1
ATOM 586 C C . HIS A 1 75 ? -4.695 0.860 -14.920 1.00 94.94 75 HIS A C 1
ATOM 588 O O . HIS A 1 75 ? -3.977 -0.059 -15.290 1.00 94.94 75 HIS A O 1
ATOM 594 N N . MET A 1 76 ? -4.280 2.132 -14.952 1.00 94.25 76 MET A N 1
ATOM 595 C CA . MET A 1 76 ? -2.942 2.520 -15.415 1.00 94.25 76 MET A CA 1
ATOM 596 C C . MET A 1 76 ? -1.834 1.849 -14.592 1.00 94.25 76 MET A C 1
ATOM 598 O O . MET A 1 76 ? -0.862 1.373 -15.166 1.00 94.25 76 MET A O 1
ATOM 602 N N . GLY A 1 77 ? -1.986 1.758 -13.266 1.00 90.31 77 GLY A N 1
ATOM 603 C CA . GLY A 1 77 ? -1.002 1.102 -12.396 1.00 90.31 77 GLY A CA 1
ATOM 604 C C . GLY A 1 77 ? -0.942 -0.425 -12.520 1.00 90.31 77 GLY A C 1
ATOM 605 O O . GLY A 1 77 ? 0.058 -1.019 -12.117 1.00 90.31 77 GLY A O 1
ATOM 606 N N . HIS A 1 78 ? -1.994 -1.053 -13.055 1.00 92.88 78 HIS A N 1
ATOM 607 C CA . HIS A 1 78 ? -2.113 -2.506 -13.250 1.00 92.88 78 HIS A CA 1
ATOM 608 C C . HIS A 1 78 ? -2.031 -2.912 -14.725 1.00 92.88 78 HIS A C 1
ATOM 610 O O . HIS A 1 78 ? -2.368 -4.039 -15.073 1.00 92.88 78 HIS A O 1
ATOM 616 N N . ARG A 1 79 ? -1.626 -2.002 -15.611 1.00 94.69 79 ARG A N 1
ATOM 617 C CA . ARG A 1 79 ? -1.441 -2.332 -17.019 1.00 94.69 79 ARG A CA 1
ATOM 618 C C . ARG A 1 79 ? -0.125 -3.087 -17.184 1.00 94.69 79 ARG A C 1
ATOM 620 O O . ARG A 1 79 ? 0.924 -2.558 -16.815 1.00 94.69 79 ARG A O 1
ATOM 627 N N . TYR A 1 80 ? -0.196 -4.273 -17.773 1.00 96.19 80 TYR A N 1
ATOM 628 C CA . TYR A 1 80 ? 0.959 -5.090 -18.134 1.00 96.19 80 TYR A CA 1
ATOM 629 C C . TYR A 1 80 ? 1.132 -5.136 -19.655 1.00 96.19 80 TYR A C 1
ATOM 631 O O . TYR A 1 80 ? 0.216 -4.799 -20.412 1.00 96.19 80 TYR A O 1
ATOM 639 N N . LEU A 1 81 ? 2.337 -5.478 -20.084 1.00 96.31 81 LEU A N 1
ATOM 640 C CA . LEU A 1 81 ? 2.696 -5.780 -21.461 1.00 96.31 81 LEU A CA 1
ATOM 641 C C . LEU A 1 81 ? 3.660 -6.969 -21.464 1.00 96.31 81 LEU A C 1
ATOM 643 O O . LEU A 1 81 ? 4.286 -7.253 -20.443 1.00 96.31 81 LEU A O 1
ATOM 647 N N . ILE A 1 82 ? 3.784 -7.618 -22.616 1.00 96.75 82 ILE A N 1
ATOM 648 C CA . ILE A 1 82 ? 4.815 -8.623 -22.864 1.00 96.75 82 ILE A CA 1
ATOM 649 C C . ILE A 1 82 ? 6.008 -7.921 -23.505 1.00 96.75 82 ILE A C 1
ATOM 651 O O . ILE A 1 82 ? 5.842 -7.152 -24.457 1.00 96.75 82 ILE A O 1
ATOM 655 N N . ASP A 1 83 ? 7.191 -8.116 -22.939 1.00 95.06 83 ASP A N 1
ATOM 656 C CA . ASP A 1 83 ? 8.423 -7.563 -23.486 1.00 95.06 83 ASP A CA 1
ATOM 657 C C . ASP A 1 83 ? 9.035 -8.474 -24.574 1.00 95.06 83 ASP A C 1
ATOM 659 O O . ASP A 1 83 ? 8.546 -9.579 -24.810 1.00 95.06 83 ASP A O 1
ATOM 663 N N . PRO A 1 84 ? 10.100 -8.043 -25.276 1.00 95.12 84 PRO A N 1
ATOM 664 C CA . PRO A 1 84 ? 10.726 -8.859 -26.320 1.00 95.12 84 PRO A CA 1
ATOM 665 C C . PRO A 1 84 ? 11.328 -10.188 -25.839 1.00 95.12 84 PRO A C 1
ATOM 667 O O . PRO A 1 84 ? 11.690 -11.015 -26.669 1.00 95.12 84 PRO A O 1
ATOM 670 N N . GLN A 1 85 ? 11.482 -10.378 -24.527 1.00 95.25 85 GLN A N 1
ATOM 671 C CA . GLN A 1 85 ? 11.959 -11.611 -23.902 1.00 95.25 85 GLN A CA 1
ATOM 672 C C . GLN A 1 85 ? 10.802 -12.468 -23.358 1.00 95.25 85 GLN A C 1
ATOM 674 O O . GLN A 1 85 ? 11.048 -13.370 -22.562 1.00 95.25 85 GLN A O 1
ATOM 679 N N . ASP A 1 86 ? 9.564 -12.184 -23.771 1.00 93.06 86 ASP A N 1
ATOM 680 C CA . ASP A 1 86 ? 8.344 -12.876 -23.341 1.00 93.06 86 ASP A CA 1
ATOM 681 C C . ASP A 1 86 ? 8.055 -12.763 -21.831 1.00 93.06 86 ASP A C 1
ATOM 683 O O . ASP A 1 86 ? 7.428 -13.623 -21.215 1.00 93.06 86 ASP A O 1
ATOM 687 N N . ARG A 1 87 ? 8.513 -11.677 -21.196 1.00 91.00 87 ARG A N 1
ATOM 688 C CA . ARG A 1 87 ? 8.238 -11.402 -19.780 1.00 91.00 87 ARG A CA 1
ATOM 689 C C . ARG A 1 87 ? 7.034 -10.485 -19.647 1.00 91.00 87 ARG A C 1
ATOM 691 O O . ARG A 1 87 ? 6.963 -9.436 -20.292 1.00 91.00 87 ARG A O 1
ATOM 698 N N . GLU A 1 88 ? 6.131 -10.822 -18.732 1.00 93.94 88 GLU A N 1
ATOM 699 C CA . GLU A 1 88 ? 5.051 -9.922 -18.341 1.00 93.94 88 GLU A CA 1
ATOM 700 C C . GLU A 1 88 ? 5.588 -8.833 -17.398 1.00 93.94 88 GLU A C 1
ATOM 702 O O . GLU A 1 88 ? 5.963 -9.084 -16.250 1.00 93.94 88 GLU A O 1
ATOM 707 N N . VAL A 1 89 ? 5.627 -7.590 -17.878 1.00 94.44 89 VAL A N 1
ATOM 708 C CA . VAL A 1 89 ? 6.125 -6.436 -17.118 1.00 94.44 89 VAL A CA 1
ATOM 709 C C . VAL A 1 89 ? 5.085 -5.326 -17.060 1.00 94.44 89 VAL A C 1
ATOM 711 O O . VAL A 1 89 ? 4.213 -5.200 -17.921 1.00 94.44 89 VAL A O 1
ATOM 714 N N . ARG A 1 90 ? 5.156 -4.481 -16.025 1.00 94.94 90 ARG A N 1
ATOM 715 C CA . ARG A 1 90 ? 4.257 -3.324 -15.923 1.00 94.94 90 ARG A CA 1
ATOM 716 C C . ARG A 1 90 ? 4.549 -2.333 -17.041 1.00 94.94 90 ARG A C 1
ATOM 718 O O . ARG A 1 90 ? 5.680 -1.898 -17.223 1.00 94.94 90 ARG A O 1
ATOM 725 N N . ALA A 1 91 ? 3.499 -1.912 -17.734 1.00 96.56 91 ALA A N 1
ATOM 726 C CA . ALA A 1 91 ? 3.600 -0.961 -18.831 1.00 96.56 91 ALA A CA 1
ATOM 727 C C . ALA A 1 91 ? 3.882 0.467 -18.341 1.00 96.56 91 ALA A C 1
ATOM 729 O O . ALA A 1 91 ? 4.535 1.240 -19.040 1.00 96.56 91 ALA A O 1
ATOM 730 N N . LEU A 1 92 ? 3.364 0.830 -17.162 1.00 97.19 92 LEU A N 1
ATOM 731 C CA . LEU A 1 92 ? 3.399 2.189 -16.625 1.00 97.19 92 LEU A CA 1
ATOM 732 C C . LEU A 1 92 ? 3.898 2.220 -15.177 1.00 97.19 92 LEU A C 1
ATOM 734 O O . LEU A 1 92 ? 3.505 1.402 -14.343 1.00 97.19 92 LEU A O 1
ATOM 738 N N . HIS A 1 93 ? 4.701 3.234 -14.867 1.00 96.25 93 HIS A N 1
ATOM 739 C CA . HIS A 1 93 ? 5.295 3.466 -13.556 1.00 96.25 93 HIS A CA 1
ATOM 740 C C . HIS A 1 93 ? 4.823 4.792 -12.961 1.00 96.25 93 HIS A C 1
ATOM 742 O O . HIS A 1 93 ? 4.870 5.833 -13.612 1.00 96.25 93 HIS A O 1
ATOM 748 N N . ALA A 1 94 ? 4.335 4.744 -11.722 1.00 95.00 94 ALA A N 1
ATOM 749 C CA . ALA A 1 94 ? 3.759 5.893 -11.039 1.00 95.00 94 ALA A CA 1
ATOM 750 C C . ALA A 1 94 ? 4.832 6.677 -10.274 1.00 95.00 94 ALA A C 1
ATOM 752 O O . ALA A 1 94 ? 5.478 6.118 -9.388 1.00 95.00 94 ALA A O 1
ATOM 753 N N . LEU A 1 95 ? 4.954 7.973 -10.560 1.00 95.12 95 LEU A N 1
ATOM 754 C CA . LEU A 1 95 ? 5.786 8.904 -9.804 1.00 95.12 95 LEU A CA 1
ATOM 755 C C . LEU A 1 95 ? 4.921 10.008 -9.192 1.00 95.12 95 LEU A C 1
ATOM 757 O O . LEU A 1 95 ? 4.041 10.573 -9.854 1.00 95.12 95 LEU A O 1
ATOM 761 N N . ARG A 1 96 ? 5.155 10.295 -7.910 1.00 92.44 96 ARG A N 1
ATOM 762 C CA . ARG A 1 96 ? 4.479 11.384 -7.199 1.00 92.44 96 ARG A CA 1
ATOM 763 C C . ARG A 1 96 ? 5.145 12.704 -7.560 1.00 92.44 96 ARG A C 1
ATOM 765 O O . ARG A 1 96 ? 6.360 12.769 -7.667 1.00 92.44 96 ARG A O 1
ATOM 772 N N . TYR A 1 97 ? 4.349 13.747 -7.728 1.00 91.81 97 TYR A N 1
ATOM 773 C CA . TYR A 1 97 ? 4.855 15.098 -7.935 1.00 91.81 97 TYR A CA 1
ATOM 774 C C . TYR A 1 97 ? 4.065 16.077 -7.081 1.00 91.81 97 TYR A C 1
ATOM 776 O O . TYR A 1 97 ? 2.895 15.842 -6.766 1.00 91.81 97 TYR A O 1
ATOM 784 N N . GLU A 1 98 ? 4.703 17.179 -6.722 1.00 91.81 98 GLU A N 1
ATOM 785 C CA . GLU A 1 98 ? 4.057 18.274 -6.015 1.00 91.81 98 GLU A CA 1
ATOM 786 C C . GLU A 1 98 ? 3.756 19.405 -6.995 1.00 91.81 98 GLU A C 1
ATOM 788 O O . GLU A 1 98 ? 4.584 19.787 -7.819 1.00 91.81 98 GLU A O 1
ATOM 793 N N . GLU A 1 99 ? 2.536 19.918 -6.932 1.00 88.06 99 GLU A N 1
ATOM 794 C CA . GLU A 1 99 ? 2.058 21.036 -7.729 1.00 88.06 99 GLU A CA 1
ATOM 795 C C . GLU A 1 99 ? 1.703 22.180 -6.785 1.00 88.06 99 GLU A C 1
ATOM 797 O O . GLU A 1 99 ? 0.802 22.065 -5.947 1.00 88.06 99 GLU A O 1
ATOM 802 N N . ILE A 1 100 ? 2.425 23.293 -6.902 1.00 88.25 100 ILE A N 1
ATOM 803 C CA . ILE A 1 100 ? 2.150 24.493 -6.115 1.00 88.25 100 ILE A CA 1
ATOM 804 C C . ILE A 1 100 ? 0.959 25.201 -6.754 1.00 88.25 100 ILE A C 1
ATOM 806 O O . ILE A 1 100 ? 1.041 25.703 -7.873 1.00 88.25 100 ILE A O 1
ATOM 810 N N . THR A 1 101 ? -0.162 25.242 -6.039 1.00 86.56 101 THR A N 1
ATOM 811 C CA . THR A 1 101 ? -1.366 25.963 -6.468 1.00 86.56 101 THR A CA 1
ATOM 812 C C . THR A 1 101 ? -1.615 27.169 -5.559 1.00 86.56 101 THR A C 1
ATOM 814 O O . THR A 1 101 ? -1.138 27.176 -4.423 1.00 86.56 101 THR A O 1
ATOM 817 N N . PRO A 1 102 ? -2.442 28.154 -5.965 1.00 84.56 102 PRO A N 1
ATOM 818 C CA . PRO A 1 102 ? -2.827 29.269 -5.089 1.00 84.56 102 PRO A CA 1
ATOM 819 C C . PRO A 1 102 ? -3.501 28.836 -3.775 1.00 84.56 102 PRO A C 1
ATOM 821 O O . PRO A 1 102 ? -3.612 29.623 -2.844 1.00 84.56 102 PRO A O 1
ATOM 824 N N . LYS A 1 103 ? -3.973 27.583 -3.696 1.00 85.00 103 LYS A N 1
ATOM 825 C CA . LYS A 1 103 ? -4.617 26.986 -2.516 1.00 85.00 103 LYS A CA 1
ATOM 826 C C . LYS A 1 103 ? -3.665 26.107 -1.688 1.00 85.00 103 LYS A C 1
ATOM 828 O O . LYS A 1 103 ? -4.130 25.403 -0.796 1.00 85.00 103 LYS A O 1
ATOM 833 N N . GLY A 1 104 ? -2.367 26.117 -1.999 1.00 88.69 104 GLY A N 1
ATOM 834 C CA . GLY A 1 104 ? -1.331 25.316 -1.346 1.00 88.69 104 GLY A CA 1
ATOM 835 C C . GLY A 1 104 ? -0.729 24.232 -2.244 1.00 88.69 104 GLY A C 1
ATOM 836 O O . GLY A 1 104 ? -1.048 24.121 -3.434 1.00 88.69 104 GLY A O 1
ATOM 837 N N . VAL A 1 105 ? 0.154 23.427 -1.652 1.00 87.56 105 VAL A N 1
ATOM 838 C CA . VAL A 1 105 ? 0.819 22.301 -2.319 1.00 87.56 105 VAL A CA 1
ATOM 839 C C . VAL A 1 105 ? -0.176 21.158 -2.505 1.00 87.56 105 VAL A C 1
ATOM 841 O O . VAL A 1 105 ? -0.797 20.690 -1.549 1.00 87.56 105 VAL A O 1
ATOM 844 N N . ARG A 1 106 ? -0.347 20.705 -3.748 1.00 87.69 106 ARG A N 1
ATOM 845 C CA . ARG A 1 106 ? -1.160 19.533 -4.086 1.00 87.69 106 ARG A CA 1
ATOM 846 C C . ARG A 1 106 ? -0.251 18.419 -4.568 1.00 87.69 106 ARG A C 1
ATOM 848 O O . ARG A 1 106 ? 0.565 18.626 -5.454 1.00 87.69 106 ARG A O 1
ATOM 855 N N . GLN A 1 107 ? -0.433 17.225 -4.021 1.00 88.31 107 GLN A N 1
ATOM 856 C CA . GLN A 1 107 ? 0.271 16.044 -4.504 1.00 88.31 107 GLN A CA 1
ATOM 857 C C . GLN A 1 107 ? -0.517 15.392 -5.642 1.00 88.31 107 GLN A C 1
ATOM 859 O O . GLN A 1 107 ? -1.725 15.156 -5.536 1.00 88.31 107 GLN A O 1
ATOM 864 N N . GLY A 1 108 ? 0.176 15.113 -6.739 1.00 89.44 108 GLY A N 1
ATOM 865 C CA . GLY A 1 108 ? -0.328 14.401 -7.902 1.00 89.44 108 GLY A CA 1
ATOM 866 C C . GLY A 1 108 ? 0.489 13.145 -8.188 1.00 89.44 108 GLY A C 1
ATOM 867 O O . GLY A 1 108 ? 1.534 12.898 -7.588 1.00 89.44 108 GLY A O 1
ATOM 868 N N . VAL A 1 109 ? -0.006 12.335 -9.122 1.00 93.19 109 VAL A N 1
ATOM 869 C CA . VAL A 1 109 ? 0.693 11.147 -9.623 1.00 93.19 109 VAL A CA 1
ATOM 870 C C . VAL A 1 109 ? 0.696 11.193 -11.143 1.00 93.19 109 VAL A C 1
ATOM 872 O O . VAL A 1 109 ? -0.356 11.385 -11.756 1.00 93.19 109 VAL A O 1
ATOM 875 N N . LYS A 1 110 ? 1.872 11.017 -11.744 1.00 94.81 110 LYS A N 1
ATOM 876 C CA . LYS A 1 110 ? 2.054 10.831 -13.188 1.00 94.81 110 LYS A CA 1
ATOM 877 C C . LYS A 1 110 ? 2.481 9.397 -13.465 1.00 94.81 110 LYS A C 1
ATOM 879 O O . LYS A 1 110 ? 3.174 8.789 -12.655 1.00 94.81 110 LYS A O 1
ATOM 884 N N . TYR A 1 111 ? 2.042 8.875 -14.603 1.00 96.19 111 TYR A N 1
ATOM 885 C CA . TYR A 1 111 ? 2.343 7.521 -15.052 1.00 96.19 111 TYR A CA 1
ATOM 886 C C . TYR A 1 111 ? 3.257 7.596 -16.268 1.00 96.19 111 TYR A C 1
ATOM 888 O O . TYR A 1 111 ? 2.931 8.263 -17.248 1.00 96.19 111 TYR A O 1
ATOM 896 N N . TYR A 1 112 ? 4.390 6.915 -16.181 1.00 96.56 112 TYR A N 1
ATOM 897 C CA . TYR A 1 112 ? 5.470 6.963 -17.153 1.00 96.56 112 TYR A CA 1
ATOM 898 C C . TYR A 1 112 ? 5.619 5.599 -17.834 1.00 96.56 112 TYR A C 1
ATOM 900 O O . TYR A 1 112 ? 5.710 4.597 -17.120 1.00 96.56 112 TYR A O 1
ATOM 908 N N . PRO A 1 113 ? 5.609 5.511 -19.176 1.00 97.12 113 PRO A N 1
ATOM 909 C CA . PRO A 1 113 ? 5.770 4.233 -19.863 1.00 97.12 113 PRO A CA 1
ATOM 910 C C . PRO A 1 113 ? 7.169 3.651 -19.648 1.00 97.12 113 PRO A C 1
ATOM 912 O O . PRO A 1 113 ? 8.153 4.382 -19.745 1.00 97.12 113 PRO A O 1
ATOM 915 N N . LEU A 1 114 ? 7.265 2.344 -19.398 1.00 95.44 114 LEU A N 1
ATOM 916 C CA . LEU A 1 114 ? 8.522 1.690 -19.012 1.00 95.44 114 LEU A CA 1
ATOM 917 C C . LEU A 1 114 ? 9.655 1.897 -20.035 1.00 95.44 114 LEU A C 1
ATOM 919 O O . LEU A 1 114 ? 10.762 2.255 -19.651 1.00 95.44 114 LEU A O 1
ATOM 923 N N . PHE A 1 115 ? 9.378 1.712 -21.328 1.00 95.06 115 PHE A N 1
ATOM 924 C CA . PHE A 1 115 ? 10.422 1.687 -22.363 1.00 95.06 115 PHE A CA 1
ATOM 925 C C . PHE A 1 115 ? 10.728 3.035 -23.019 1.00 95.06 115 PHE A C 1
ATOM 927 O O . PHE A 1 115 ? 11.722 3.152 -23.727 1.00 95.06 115 PHE A O 1
ATOM 934 N N . THR A 1 116 ? 9.891 4.054 -22.813 1.00 95.94 116 THR A N 1
ATOM 935 C CA . THR A 1 116 ? 10.060 5.374 -23.454 1.00 95.94 116 THR A CA 1
ATOM 936 C C . THR A 1 116 ? 10.402 6.480 -22.458 1.00 95.94 116 THR A C 1
ATOM 938 O O . THR A 1 116 ? 10.415 7.654 -22.821 1.00 95.94 116 THR A O 1
ATOM 941 N N . THR A 1 117 ? 10.625 6.133 -21.190 1.00 96.19 117 THR A N 1
ATOM 942 C CA . THR A 1 117 ? 10.942 7.085 -20.120 1.00 96.19 117 THR A CA 1
ATOM 943 C C . THR A 1 117 ? 12.433 7.051 -19.804 1.00 96.19 117 THR A C 1
ATOM 945 O O . THR A 1 117 ? 13.072 6.006 -19.887 1.00 96.19 117 THR A O 1
ATOM 948 N N . VAL A 1 118 ? 12.992 8.196 -19.406 1.00 96.81 118 VAL A N 1
ATOM 949 C CA . VAL A 1 118 ? 14.391 8.296 -18.970 1.00 96.81 118 VAL A CA 1
ATOM 950 C C . VAL A 1 118 ? 14.673 7.422 -17.742 1.00 96.81 118 VAL A C 1
ATOM 952 O O . VAL A 1 118 ? 13.841 7.289 -16.840 1.00 96.81 118 VAL A O 1
ATOM 955 N N . ALA A 1 119 ? 15.880 6.857 -17.693 1.00 96.75 119 ALA A N 1
ATOM 956 C CA . ALA A 1 119 ? 16.270 5.886 -16.675 1.00 96.75 119 ALA A CA 1
ATOM 957 C C . ALA A 1 119 ? 16.150 6.424 -15.241 1.00 96.75 119 ALA A C 1
ATOM 959 O O . ALA A 1 119 ? 15.751 5.677 -14.352 1.00 96.75 119 ALA A O 1
ATOM 960 N N . ASP A 1 120 ? 16.452 7.703 -15.006 1.00 97.06 120 ASP A N 1
ATOM 961 C CA . ASP A 1 120 ? 16.436 8.276 -13.655 1.00 97.06 120 ASP A CA 1
ATOM 962 C C . ASP A 1 120 ? 15.027 8.331 -13.054 1.00 97.06 120 ASP A C 1
ATOM 964 O O . ASP A 1 120 ? 14.842 7.957 -11.897 1.00 97.06 120 ASP A O 1
ATOM 968 N N . ILE A 1 121 ? 14.012 8.659 -13.864 1.00 95.50 121 ILE A N 1
ATOM 969 C CA . ILE A 1 121 ? 12.603 8.599 -13.443 1.00 95.50 121 ILE A CA 1
ATOM 970 C C . ILE A 1 121 ? 12.221 7.154 -13.104 1.00 95.50 121 ILE A C 1
ATOM 972 O O . ILE A 1 121 ? 11.605 6.892 -12.073 1.00 95.50 121 ILE A O 1
ATOM 976 N N . ILE A 1 122 ? 12.600 6.190 -13.947 1.00 96.62 122 ILE A N 1
ATOM 977 C CA . ILE A 1 122 ? 12.279 4.778 -13.704 1.00 96.62 122 ILE A CA 1
ATOM 978 C C . ILE A 1 122 ? 12.963 4.269 -12.427 1.00 96.62 122 ILE A C 1
ATOM 980 O O . ILE A 1 122 ? 12.295 3.648 -11.595 1.00 96.62 122 ILE A O 1
ATOM 984 N N . LYS A 1 123 ? 14.243 4.596 -12.210 1.00 96.75 123 LYS A N 1
ATOM 985 C CA . LYS A 1 123 ? 14.973 4.277 -10.973 1.00 96.75 123 LYS A CA 1
ATOM 986 C C . LYS A 1 123 ? 14.255 4.825 -9.746 1.00 96.75 123 LYS A C 1
ATOM 988 O O . LYS A 1 123 ? 14.073 4.085 -8.783 1.00 96.75 123 LYS A O 1
ATOM 993 N N . GLU A 1 124 ? 13.805 6.076 -9.784 1.00 96.06 124 GLU A N 1
ATOM 994 C CA . GLU A 1 124 ? 13.058 6.680 -8.679 1.00 96.06 124 GLU A CA 1
ATOM 995 C C . GLU A 1 124 ? 11.769 5.899 -8.378 1.00 96.06 124 GLU A C 1
ATOM 997 O O . GLU A 1 124 ? 11.498 5.551 -7.227 1.00 96.06 124 GLU A O 1
ATOM 1002 N N . THR A 1 125 ? 11.015 5.506 -9.411 1.00 95.50 125 THR A N 1
ATOM 1003 C CA . THR A 1 125 ? 9.805 4.689 -9.213 1.00 95.50 125 THR A CA 1
ATOM 1004 C C . THR A 1 125 ? 10.113 3.311 -8.616 1.00 95.50 125 THR A C 1
ATOM 1006 O O . THR A 1 125 ? 9.324 2.803 -7.814 1.00 95.50 125 THR A O 1
ATOM 1009 N N . PHE A 1 126 ? 11.258 2.705 -8.952 1.00 95.06 126 PHE A N 1
ATOM 1010 C CA . PHE A 1 126 ? 11.710 1.461 -8.327 1.00 95.06 126 PHE A CA 1
ATOM 1011 C C . PHE A 1 126 ? 12.104 1.664 -6.863 1.00 95.06 126 PHE A C 1
ATOM 1013 O O . PHE A 1 126 ? 11.704 0.853 -6.030 1.00 95.06 126 PHE A O 1
ATOM 1020 N N . GLN A 1 127 ? 12.799 2.753 -6.521 1.00 95.44 127 GLN A N 1
ATOM 1021 C CA . GLN A 1 127 ? 13.146 3.061 -5.129 1.00 95.44 127 GLN A CA 1
ATOM 1022 C C . GLN A 1 127 ? 11.904 3.276 -4.261 1.00 95.44 127 GLN A C 1
ATOM 1024 O O . GLN A 1 127 ? 11.829 2.741 -3.157 1.00 95.44 127 GLN A O 1
ATOM 1029 N N . ILE A 1 128 ? 10.884 3.969 -4.778 1.00 93.38 128 ILE A N 1
ATOM 1030 C CA . ILE A 1 128 ? 9.604 4.141 -4.073 1.00 93.38 128 ILE A CA 1
ATOM 1031 C C . ILE A 1 128 ? 8.970 2.779 -3.757 1.00 93.38 128 ILE A C 1
ATOM 1033 O O . ILE A 1 128 ? 8.539 2.536 -2.630 1.00 93.38 128 ILE A O 1
ATOM 1037 N N . ARG A 1 129 ? 8.934 1.868 -4.736 1.00 92.06 129 ARG A N 1
ATOM 1038 C CA . ARG A 1 129 ? 8.362 0.524 -4.551 1.00 92.06 129 ARG A CA 1
ATOM 1039 C C . ARG A 1 129 ? 9.199 -0.337 -3.610 1.00 92.06 129 ARG A C 1
ATOM 1041 O O . ARG A 1 129 ? 8.620 -1.052 -2.796 1.00 92.06 129 ARG A O 1
ATOM 1048 N N . LYS A 1 130 ? 10.529 -0.240 -3.687 1.00 93.88 130 LYS A N 1
ATOM 1049 C CA . LYS A 1 130 ? 11.449 -0.882 -2.742 1.00 93.88 130 LYS A CA 1
ATOM 1050 C C . LYS A 1 130 ? 11.163 -0.417 -1.315 1.00 93.88 130 LYS A C 1
ATOM 1052 O O . LYS A 1 130 ? 11.026 -1.251 -0.429 1.00 93.88 130 LYS A O 1
ATOM 1057 N N . GLY A 1 131 ? 10.992 0.889 -1.107 1.00 93.94 131 GLY A N 1
ATOM 1058 C CA . GLY A 1 131 ? 10.612 1.447 0.191 1.00 93.94 131 GLY A CA 1
ATOM 1059 C C . GLY A 1 131 ? 9.278 0.896 0.706 1.00 93.94 131 GLY A C 1
ATOM 1060 O O . GLY A 1 131 ? 9.169 0.552 1.876 1.00 93.94 131 GLY A O 1
ATOM 1061 N N . TRP A 1 132 ? 8.271 0.733 -0.160 1.00 91.81 132 TRP A N 1
ATOM 1062 C CA . TRP A 1 132 ? 6.996 0.118 0.242 1.00 91.81 132 TRP A CA 1
ATOM 1063 C C . TRP A 1 132 ? 7.143 -1.344 0.665 1.00 91.81 132 TRP A C 1
ATOM 1065 O O . TRP A 1 132 ? 6.518 -1.749 1.642 1.00 91.81 132 TRP A O 1
ATOM 1075 N N . ALA A 1 133 ? 7.961 -2.120 -0.050 1.00 92.56 133 ALA A N 1
ATOM 1076 C CA . ALA A 1 133 ? 8.253 -3.500 0.325 1.00 92.56 133 ALA A CA 1
ATOM 1077 C C . ALA A 1 133 ? 8.981 -3.561 1.677 1.00 92.56 133 ALA A C 1
ATOM 1079 O O . ALA A 1 133 ? 8.551 -4.293 2.564 1.00 92.56 133 ALA A O 1
ATOM 1080 N N . TYR A 1 134 ? 10.006 -2.725 1.863 1.00 94.00 134 TYR A N 1
ATOM 1081 C CA . TYR A 1 134 ? 10.753 -2.632 3.118 1.00 94.00 134 TYR A CA 1
ATOM 1082 C C . TYR A 1 134 ? 9.848 -2.283 4.306 1.00 94.00 134 TYR A C 1
ATOM 1084 O O . TYR A 1 134 ? 9.819 -3.021 5.284 1.00 94.00 134 TYR A O 1
ATOM 1092 N N . ASN A 1 135 ? 9.035 -1.228 4.195 1.00 92.69 135 ASN A N 1
ATOM 1093 C CA . ASN A 1 135 ? 8.131 -0.812 5.273 1.00 92.69 135 ASN A CA 1
ATOM 1094 C C . ASN A 1 135 ? 7.133 -1.919 5.655 1.00 92.69 135 ASN A C 1
ATOM 1096 O O . ASN A 1 135 ? 6.68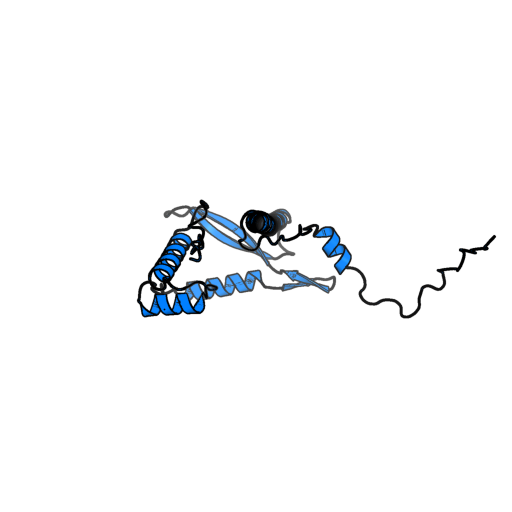2 -1.989 6.797 1.00 92.69 135 ASN A O 1
ATOM 1100 N N . ARG A 1 136 ? 6.751 -2.779 4.700 1.00 92.94 136 ARG A N 1
ATOM 1101 C CA . ARG A 1 136 ? 5.868 -3.913 4.981 1.00 92.94 136 ARG A CA 1
ATOM 1102 C C . ARG A 1 136 ? 6.592 -5.002 5.767 1.00 92.94 136 ARG A C 1
ATOM 1104 O O . ARG A 1 136 ? 6.010 -5.515 6.715 1.00 92.94 136 ARG A O 1
ATOM 1111 N N . VAL A 1 137 ? 7.826 -5.323 5.388 1.00 94.56 137 VAL A N 1
ATOM 1112 C CA . VAL A 1 137 ? 8.682 -6.283 6.101 1.00 94.56 137 VAL A CA 1
ATOM 1113 C C . VAL A 1 137 ? 8.973 -5.805 7.525 1.00 94.56 137 VAL A C 1
ATOM 1115 O O . VAL A 1 137 ? 8.782 -6.557 8.473 1.00 94.56 137 VAL A O 1
ATOM 1118 N N . GLU A 1 138 ? 9.339 -4.533 7.685 1.00 94.06 138 GLU A N 1
ATOM 1119 C CA . GLU A 1 138 ? 9.584 -3.913 8.992 1.00 94.06 138 GLU A CA 1
ATOM 1120 C C . GLU A 1 138 ? 8.357 -4.007 9.912 1.00 94.06 138 GLU A C 1
ATOM 1122 O O . GLU A 1 138 ? 8.480 -4.345 11.091 1.00 94.06 138 GLU A O 1
ATOM 1127 N N . GLN A 1 139 ? 7.158 -3.760 9.369 1.00 94.44 139 GLN A N 1
ATOM 1128 C CA . GLN A 1 139 ? 5.921 -3.902 10.134 1.00 94.44 139 GLN A CA 1
ATOM 1129 C C . GLN A 1 139 ? 5.673 -5.356 10.552 1.00 94.44 139 GLN A C 1
ATOM 1131 O O . GLN A 1 139 ? 5.316 -5.579 11.701 1.00 94.44 139 GLN A O 1
ATOM 1136 N N . ILE A 1 140 ? 5.888 -6.333 9.661 1.00 95.38 140 ILE A N 1
ATOM 1137 C CA . ILE A 1 140 ? 5.707 -7.758 9.989 1.00 95.38 140 ILE A CA 1
ATOM 1138 C C . ILE A 1 140 ? 6.625 -8.165 11.145 1.00 95.38 140 ILE A C 1
ATOM 1140 O O . ILE A 1 140 ? 6.170 -8.826 12.073 1.00 95.38 140 ILE A O 1
ATOM 1144 N N . GLU A 1 141 ? 7.889 -7.743 11.125 1.00 94.88 141 GLU A N 1
ATOM 1145 C CA . GLU A 1 141 ? 8.825 -8.063 12.207 1.00 94.88 141 GLU A CA 1
ATOM 1146 C C . GLU A 1 141 ? 8.435 -7.383 13.524 1.00 94.88 141 GLU A C 1
ATOM 1148 O O . GLU A 1 141 ? 8.455 -8.011 14.582 1.00 94.88 141 GLU A O 1
ATOM 1153 N N . THR A 1 142 ? 8.006 -6.121 13.463 1.00 95.88 142 THR A N 1
ATOM 1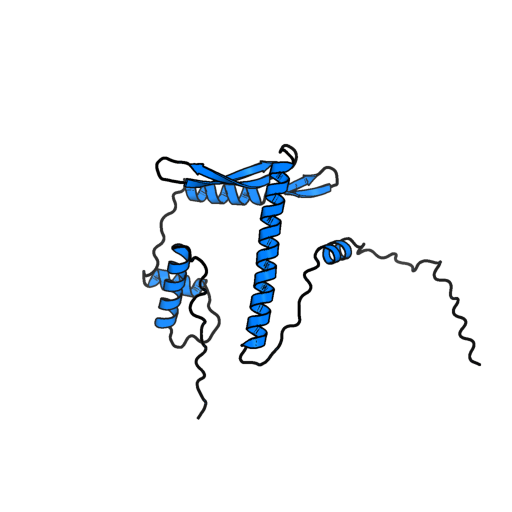154 C CA . THR A 1 142 ? 7.503 -5.396 14.640 1.00 95.88 142 THR A CA 1
ATOM 1155 C C . THR A 1 142 ? 6.280 -6.095 15.242 1.00 95.88 142 THR A C 1
ATOM 1157 O O . THR A 1 142 ? 6.200 -6.275 16.458 1.00 95.88 142 THR A O 1
ATOM 1160 N N . ASP A 1 143 ? 5.340 -6.523 14.397 1.00 96.44 143 ASP A N 1
ATOM 1161 C CA . ASP A 1 143 ? 4.132 -7.236 14.815 1.00 96.44 143 ASP A CA 1
ATOM 1162 C C . ASP A 1 143 ? 4.484 -8.608 15.413 1.00 96.44 143 ASP A C 1
ATOM 1164 O O . ASP A 1 143 ? 3.916 -8.990 16.435 1.00 96.44 143 ASP A O 1
ATOM 1168 N N . ARG A 1 144 ? 5.458 -9.325 14.832 1.00 96.62 144 ARG A N 1
ATOM 1169 C CA . ARG A 1 144 ? 5.956 -10.614 15.338 1.00 96.62 144 ARG A CA 1
ATOM 1170 C C . ARG A 1 144 ? 6.558 -10.479 16.735 1.00 96.62 144 ARG A C 1
ATOM 1172 O O . ARG A 1 144 ? 6.212 -11.259 17.619 1.00 96.62 144 ARG A O 1
ATOM 1179 N N . LEU A 1 145 ? 7.439 -9.497 16.936 1.00 96.12 145 LEU A N 1
ATOM 1180 C CA . LEU A 1 145 ? 8.043 -9.219 18.242 1.00 96.12 145 LEU A CA 1
ATOM 1181 C C . LEU A 1 145 ? 6.961 -8.885 19.272 1.00 96.12 145 LEU A C 1
ATOM 1183 O O . LEU A 1 145 ? 6.882 -9.521 20.317 1.00 96.12 145 LEU A O 1
ATOM 1187 N N . SER A 1 146 ? 6.054 -7.971 18.919 1.00 96.00 146 SER A N 1
ATOM 1188 C CA . SER A 1 146 ? 4.935 -7.589 19.781 1.00 96.00 146 SER A CA 1
ATOM 1189 C C . SER A 1 146 ? 4.042 -8.780 20.144 1.00 96.00 146 SER A C 1
ATOM 1191 O O . SER A 1 146 ? 3.665 -8.934 21.307 1.00 96.00 146 SER A O 1
ATOM 1193 N N . TYR A 1 147 ? 3.732 -9.649 19.177 1.00 96.12 147 TYR A N 1
ATOM 1194 C CA . TYR A 1 147 ? 2.969 -10.870 19.417 1.00 96.12 147 TYR A CA 1
ATOM 1195 C C . TYR A 1 147 ? 3.702 -11.796 20.390 1.00 96.12 147 TYR A C 1
ATOM 1197 O O . TYR A 1 147 ? 3.111 -12.210 21.384 1.00 96.12 147 TYR A O 1
ATOM 1205 N N . ASN A 1 148 ? 4.980 -12.093 20.147 1.00 96.00 148 ASN A N 1
ATOM 1206 C CA . ASN A 1 148 ? 5.767 -12.991 20.996 1.00 96.00 148 ASN A CA 1
ATOM 1207 C C . ASN A 1 148 ? 5.890 -12.477 22.436 1.00 96.00 148 ASN A C 1
ATOM 1209 O O . ASN A 1 148 ? 5.814 -13.274 23.367 1.00 96.00 148 ASN A O 1
ATOM 1213 N N . ASP A 1 149 ? 6.010 -11.163 22.616 1.00 96.06 149 ASP A N 1
ATOM 1214 C CA . ASP A 1 149 ? 6.162 -10.550 23.935 1.00 96.06 149 ASP A CA 1
ATOM 1215 C C . ASP A 1 149 ? 4.838 -10.465 24.717 1.00 96.06 149 ASP A C 1
ATOM 1217 O O . ASP A 1 149 ? 4.848 -10.508 25.947 1.00 96.06 149 ASP A O 1
ATOM 1221 N N . ASN A 1 150 ? 3.693 -10.324 24.030 1.00 95.50 150 ASN A N 1
ATOM 1222 C CA . ASN A 1 150 ? 2.437 -9.901 24.671 1.00 95.50 150 ASN A CA 1
ATOM 1223 C C . ASN A 1 150 ? 1.237 -10.840 24.473 1.00 95.50 150 ASN A C 1
ATOM 1225 O O . ASN A 1 150 ? 0.171 -10.578 25.040 1.00 95.50 150 ASN A O 1
ATOM 1229 N N . ASN A 1 151 ? 1.335 -11.900 23.666 1.00 93.44 151 ASN A N 1
ATOM 1230 C CA . ASN A 1 151 ? 0.171 -12.753 23.425 1.00 93.44 151 ASN A CA 1
ATOM 1231 C C . ASN A 1 151 ? -0.244 -13.540 24.681 1.00 93.44 151 ASN A C 1
ATOM 1233 O O . ASN A 1 151 ? 0.575 -14.039 25.450 1.00 93.44 151 ASN A O 1
ATOM 1237 N N . VAL A 1 152 ? -1.557 -13.694 24.859 1.00 92.69 152 VAL A N 1
ATOM 1238 C CA . VAL A 1 152 ? -2.164 -14.334 26.042 1.00 92.69 152 VAL A CA 1
ATOM 1239 C C . VAL A 1 152 ? -1.837 -15.829 26.133 1.00 92.69 152 VAL A C 1
ATOM 1241 O O . VAL A 1 152 ? -1.861 -16.405 27.220 1.00 92.69 152 VAL A O 1
ATOM 1244 N N . PHE A 1 153 ? -1.535 -16.459 24.999 1.00 92.81 153 PHE A N 1
ATOM 1245 C CA . PHE A 1 153 ? -1.345 -17.902 24.886 1.00 92.81 153 PHE A CA 1
ATOM 1246 C C . PHE A 1 153 ? 0.103 -18.347 25.135 1.00 92.81 153 PHE A C 1
ATOM 1248 O O . PHE A 1 153 ? 0.353 -19.548 25.206 1.00 92.81 153 PHE A O 1
ATOM 1255 N N . GLY A 1 154 ? 1.051 -17.410 25.264 1.00 90.94 154 GLY A N 1
ATOM 1256 C CA . GLY A 1 154 ? 2.481 -17.704 25.402 1.00 90.94 154 GLY A CA 1
ATOM 1257 C C . GLY A 1 154 ? 3.090 -18.420 24.190 1.00 90.94 154 GLY A C 1
ATOM 1258 O O . GLY A 1 154 ? 4.154 -19.022 24.309 1.00 90.94 154 GLY A O 1
ATOM 1259 N N . ALA A 1 155 ? 2.414 -18.397 23.039 1.00 93.88 155 ALA A N 1
ATOM 1260 C CA . ALA A 1 155 ? 2.906 -19.009 21.811 1.00 93.88 155 ALA A CA 1
ATOM 1261 C C . ALA A 1 155 ? 3.951 -18.107 21.144 1.00 93.88 155 ALA A C 1
ATOM 1263 O O . ALA A 1 155 ? 3.875 -16.885 21.255 1.00 93.88 155 ALA A O 1
ATOM 1264 N N . THR A 1 156 ? 4.891 -18.686 20.403 1.00 95.12 156 THR A N 1
ATOM 1265 C CA . THR A 1 156 ? 5.912 -17.921 19.678 1.00 95.12 156 THR A CA 1
ATOM 1266 C C . THR A 1 156 ? 5.832 -18.169 18.182 1.00 95.12 156 THR A C 1
ATOM 1268 O O . THR A 1 156 ? 5.598 -19.291 17.737 1.00 95.12 156 THR A O 1
ATOM 1271 N N . ILE A 1 157 ? 6.050 -17.110 17.411 1.00 95.06 157 ILE A N 1
ATOM 1272 C CA . ILE A 1 157 ? 6.218 -17.149 15.963 1.00 95.06 157 ILE A CA 1
ATOM 1273 C C . ILE A 1 157 ? 7.711 -17.027 15.657 1.00 95.06 157 ILE A C 1
ATOM 1275 O O . ILE A 1 157 ? 8.370 -16.057 16.073 1.00 95.06 157 ILE A O 1
ATOM 1279 N N . ASP A 1 158 ? 8.219 -18.011 14.918 1.00 96.25 158 ASP A N 1
ATOM 1280 C CA . ASP A 1 158 ? 9.604 -18.060 14.464 1.00 96.25 158 ASP A CA 1
ATOM 1281 C C . ASP A 1 158 ? 9.938 -16.885 13.543 1.00 96.25 158 ASP A C 1
ATOM 1283 O O . ASP A 1 158 ? 9.076 -16.292 12.886 1.00 96.25 158 ASP A O 1
ATOM 1287 N N . GLN A 1 159 ? 11.219 -16.528 13.508 1.00 92.31 159 GLN A N 1
ATOM 1288 C CA . GLN A 1 159 ? 11.691 -15.466 12.636 1.00 92.31 159 GLN A CA 1
ATOM 1289 C C . GLN A 1 159 ? 11.508 -15.858 11.165 1.00 92.31 159 GLN A C 1
ATOM 1291 O O . GLN A 1 159 ? 11.919 -16.934 10.732 1.00 92.31 159 GLN A O 1
ATOM 1296 N N . MET A 1 160 ? 10.930 -14.947 10.385 1.00 91.44 160 MET A N 1
ATOM 1297 C CA . MET A 1 160 ? 10.783 -15.107 8.941 1.00 91.44 160 MET A CA 1
ATOM 1298 C C . MET A 1 160 ? 12.032 -14.576 8.227 1.00 91.44 160 MET A C 1
ATOM 1300 O O . MET A 1 160 ? 12.558 -13.518 8.579 1.00 91.44 160 MET A O 1
ATOM 1304 N N . SER A 1 161 ? 12.508 -15.302 7.214 1.00 90.06 161 SER A N 1
ATOM 1305 C CA . SER A 1 161 ? 13.535 -14.796 6.296 1.00 90.06 161 SER A CA 1
ATOM 1306 C C . SER A 1 161 ? 12.893 -13.848 5.282 1.00 90.06 161 SER A C 1
ATOM 1308 O O . SER A 1 161 ? 11.826 -14.146 4.757 1.00 90.06 161 SER A O 1
ATOM 1310 N N . PHE A 1 162 ? 13.554 -12.727 4.988 1.00 89.12 162 PHE A N 1
ATOM 1311 C CA . PHE A 1 162 ? 13.131 -11.761 3.962 1.00 89.12 162 PHE A CA 1
ATOM 1312 C C . PHE A 1 162 ? 14.204 -11.565 2.879 1.00 89.12 162 PHE A C 1
ATOM 1314 O O . PHE A 1 162 ? 14.342 -10.489 2.294 1.00 89.12 162 PHE A O 1
ATOM 1321 N N . ASP A 1 163 ? 15.004 -12.604 2.638 1.00 90.75 163 ASP A N 1
ATOM 1322 C CA . ASP A 1 163 ? 16.015 -12.639 1.581 1.00 90.75 163 ASP A CA 1
ATOM 1323 C C . ASP A 1 163 ? 15.355 -12.931 0.224 1.00 90.75 163 ASP A C 1
ATOM 1325 O O . ASP A 1 163 ? 15.309 -14.068 -0.253 1.00 90.75 163 ASP A O 1
ATOM 1329 N N . PHE A 1 164 ? 14.805 -11.880 -0.388 1.00 89.25 164 PHE A N 1
ATOM 1330 C CA . PHE A 1 164 ? 14.110 -11.991 -1.670 1.00 89.25 164 PHE A CA 1
ATOM 1331 C C . PHE A 1 164 ? 15.024 -12.439 -2.816 1.00 89.25 164 PHE A C 1
ATOM 1333 O O . PHE A 1 164 ? 14.522 -12.997 -3.788 1.00 89.25 164 PHE A O 1
ATOM 1340 N N . ASP A 1 165 ? 16.340 -12.230 -2.726 1.00 89.88 165 ASP A N 1
ATOM 1341 C CA . ASP A 1 165 ? 17.270 -12.650 -3.778 1.00 89.88 165 ASP A CA 1
ATOM 1342 C C . ASP A 1 165 ? 17.378 -14.178 -3.822 1.00 89.88 165 ASP A C 1
ATOM 1344 O O . ASP A 1 165 ? 17.285 -14.773 -4.899 1.00 89.88 165 ASP A O 1
ATOM 1348 N N . LYS A 1 166 ? 17.466 -14.830 -2.655 1.00 88.25 166 LYS A N 1
ATOM 1349 C CA . LYS A 1 166 ? 17.396 -16.296 -2.570 1.00 88.25 166 LYS A CA 1
ATOM 1350 C C . LYS A 1 166 ? 16.048 -16.836 -3.018 1.00 88.25 166 LYS A C 1
ATOM 1352 O O . LYS A 1 166 ? 16.018 -17.808 -3.762 1.00 88.25 166 LYS A O 1
ATOM 1357 N N . GLU A 1 167 ? 14.947 -16.206 -2.612 1.00 86.50 167 GLU A N 1
ATOM 1358 C CA . GLU A 1 167 ? 13.609 -16.646 -3.030 1.00 86.50 167 GLU A CA 1
ATOM 1359 C C . GLU A 1 167 ? 13.398 -16.525 -4.543 1.00 86.50 167 GLU A C 1
ATOM 1361 O O . GLU A 1 167 ? 12.774 -17.387 -5.161 1.00 86.50 167 GLU A O 1
ATOM 1366 N N . MET A 1 168 ? 13.908 -15.456 -5.159 1.00 87.88 168 MET A N 1
ATOM 1367 C CA . MET A 1 168 ? 13.857 -15.292 -6.611 1.00 87.88 168 MET A CA 1
ATOM 1368 C C . MET A 1 168 ? 14.713 -16.342 -7.318 1.00 87.88 168 MET A C 1
ATOM 1370 O O . MET A 1 168 ? 14.269 -16.888 -8.327 1.00 87.88 168 MET A O 1
ATOM 1374 N N . LEU A 1 169 ? 15.905 -16.642 -6.789 1.00 88.75 169 LEU A N 1
ATOM 1375 C CA . LEU A 1 169 ? 16.778 -17.680 -7.332 1.00 88.75 169 LEU A CA 1
ATOM 1376 C C . LEU A 1 169 ? 16.118 -19.060 -7.244 1.00 88.75 169 LEU A C 1
ATOM 1378 O O . LEU A 1 169 ? 16.078 -19.774 -8.241 1.00 88.75 169 LEU A O 1
ATOM 1382 N N . ASP A 1 170 ? 15.557 -19.405 -6.088 1.00 85.00 170 ASP A N 1
ATOM 1383 C CA . ASP A 1 170 ? 14.852 -20.666 -5.855 1.00 85.00 170 ASP A CA 1
ATOM 1384 C C . ASP A 1 170 ? 13.669 -20.839 -6.819 1.00 85.00 170 ASP A C 1
ATOM 1386 O O . ASP A 1 170 ? 13.577 -21.837 -7.528 1.00 85.00 170 ASP A O 1
ATOM 1390 N N . ARG A 1 171 ? 12.834 -19.804 -6.979 1.00 85.06 171 ARG A N 1
ATOM 1391 C CA . ARG A 1 171 ? 11.714 -19.824 -7.940 1.00 85.06 171 ARG A CA 1
ATOM 1392 C C . ARG A 1 171 ? 12.146 -19.870 -9.402 1.00 85.06 171 ARG A C 1
ATOM 1394 O O . ARG A 1 171 ? 11.343 -20.254 -10.248 1.00 85.06 171 ARG A O 1
ATOM 1401 N N . SER A 1 172 ? 13.363 -19.426 -9.710 1.00 85.06 172 SE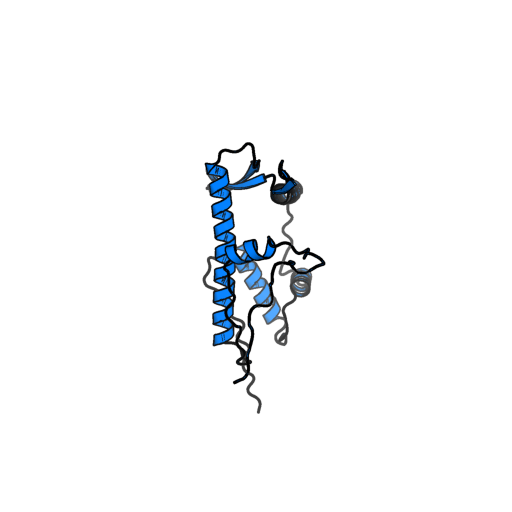R A N 1
ATOM 1402 C CA . SER A 1 172 ? 13.913 -19.495 -11.065 1.00 85.06 172 SER A CA 1
ATOM 1403 C C . SER A 1 172 ? 14.429 -20.888 -11.428 1.00 85.06 172 SER A C 1
ATOM 1405 O O . SER A 1 172 ? 14.711 -21.133 -12.602 1.00 85.06 172 SER A O 1
ATOM 1407 N N . GLN A 1 173 ? 14.552 -21.799 -10.453 1.00 86.06 173 GLN A N 1
ATOM 1408 C CA . GLN A 1 173 ? 14.997 -23.159 -10.722 1.00 86.06 173 GLN A CA 1
ATOM 1409 C C . GLN A 1 173 ? 13.975 -23.909 -11.591 1.00 86.06 173 GLN A C 1
ATOM 1411 O O . GLN A 1 173 ? 12.764 -23.704 -11.455 1.00 86.06 173 GLN A O 1
ATOM 1416 N N . PRO A 1 174 ? 14.437 -24.795 -12.491 1.00 80.75 174 PRO A N 1
ATOM 1417 C CA . PRO A 1 174 ? 13.542 -25.618 -13.288 1.00 80.75 174 PRO A CA 1
ATOM 1418 C C . PRO A 1 174 ? 12.664 -26.491 -12.388 1.00 80.75 174 PRO A C 1
ATOM 1420 O O . PRO A 1 174 ? 13.161 -27.245 -11.559 1.00 80.75 174 PRO A O 1
ATOM 1423 N N . THR A 1 175 ? 11.352 -26.442 -12.598 1.00 76.69 175 THR A N 1
ATOM 1424 C CA . THR A 1 175 ? 10.396 -27.357 -11.950 1.00 76.69 175 THR A CA 1
ATOM 1425 C C . THR A 1 175 ? 10.252 -28.682 -12.699 1.00 76.69 175 THR A C 1
ATOM 1427 O O . THR A 1 175 ? 9.613 -29.612 -12.214 1.00 76.69 175 THR A O 1
ATOM 1430 N N . THR A 1 176 ? 10.833 -28.770 -13.900 1.00 75.38 176 THR A N 1
ATOM 1431 C CA . THR A 1 176 ? 10.895 -29.995 -14.697 1.00 75.38 176 THR A CA 1
ATOM 1432 C C . THR A 1 176 ? 12.259 -30.635 -14.497 1.00 75.38 176 THR A C 1
ATOM 1434 O O . THR A 1 176 ? 13.271 -30.107 -14.955 1.00 75.38 176 THR A O 1
ATOM 1437 N N . TYR A 1 177 ? 12.271 -31.770 -13.807 1.00 75.75 177 TYR A N 1
ATOM 1438 C CA . TYR A 1 177 ? 13.467 -32.577 -13.600 1.00 75.75 177 TYR A CA 1
ATOM 1439 C C . TYR A 1 177 ? 13.640 -33.566 -14.761 1.00 75.75 177 TYR A C 1
ATOM 1441 O O . TYR A 1 177 ? 12.637 -34.028 -15.318 1.00 75.75 177 TYR A O 1
ATOM 1449 N N . PRO A 1 178 ? 14.880 -33.905 -15.152 1.00 76.19 178 PRO A N 1
ATOM 1450 C CA . PRO A 1 178 ? 15.107 -34.979 -16.110 1.00 76.19 178 PRO A CA 1
ATOM 1451 C C . PRO A 1 178 ? 14.515 -36.290 -15.571 1.00 76.19 178 PRO A C 1
ATOM 1453 O O . PRO A 1 178 ? 14.630 -36.601 -14.389 1.00 76.19 178 PRO A O 1
ATOM 1456 N N . ALA A 1 179 ? 13.847 -37.051 -16.443 1.00 72.88 179 ALA A N 1
ATOM 1457 C CA . ALA A 1 179 ? 13.182 -38.303 -16.066 1.00 72.88 179 ALA A CA 1
ATOM 1458 C C . ALA A 1 179 ? 14.167 -39.422 -15.678 1.00 72.88 179 ALA A C 1
ATOM 1460 O O . ALA A 1 179 ? 13.776 -40.381 -15.018 1.00 72.88 179 ALA A O 1
ATOM 1461 N N . ALA A 1 180 ? 15.427 -39.297 -16.095 1.00 72.38 180 ALA A N 1
ATOM 1462 C CA . ALA A 1 180 ? 16.513 -40.186 -15.726 1.00 72.38 180 ALA A CA 1
ATOM 1463 C C . ALA A 1 180 ? 17.551 -39.403 -14.906 1.00 72.38 180 ALA A C 1
ATOM 1465 O O . ALA A 1 180 ? 17.813 -38.237 -15.229 1.00 72.38 180 ALA A O 1
ATOM 1466 N N . PRO A 1 181 ? 18.125 -40.005 -13.850 1.00 69.69 181 PRO A N 1
ATOM 1467 C CA . PRO A 1 181 ? 19.283 -39.431 -13.180 1.00 69.69 181 PRO A CA 1
ATOM 1468 C C . PRO A 1 181 ? 20.444 -39.269 -14.180 1.00 69.69 181 PRO A C 1
ATOM 1470 O O . PRO A 1 181 ? 20.500 -40.016 -15.157 1.00 69.69 181 PRO A O 1
ATOM 1473 N N . PRO A 1 182 ? 21.348 -38.297 -13.968 1.00 68.50 182 PRO A N 1
ATOM 1474 C CA . PRO A 1 182 ? 22.557 -38.170 -14.775 1.00 68.50 182 PRO A CA 1
ATOM 1475 C C . PRO A 1 182 ? 23.366 -39.476 -14.721 1.00 68.50 182 PRO A C 1
ATOM 1477 O O . PRO A 1 182 ? 23.573 -40.019 -13.634 1.00 68.50 182 PRO A O 1
ATOM 1480 N N . ASP A 1 183 ? 23.796 -39.980 -15.882 1.00 63.78 183 ASP A N 1
ATOM 1481 C CA . ASP A 1 183 ? 24.570 -41.229 -16.026 1.00 63.78 183 ASP A CA 1
ATOM 1482 C C . ASP A 1 183 ? 25.974 -41.145 -15.382 1.00 63.78 183 ASP A C 1
ATOM 1484 O O . ASP A 1 183 ? 26.702 -42.128 -15.326 1.00 63.78 183 ASP A O 1
ATOM 1488 N N . ASP A 1 184 ? 26.351 -39.963 -14.901 1.00 60.34 184 ASP A N 1
ATOM 1489 C CA . ASP A 1 184 ? 27.659 -39.562 -14.393 1.00 60.34 184 ASP A CA 1
ATOM 1490 C C . ASP A 1 184 ? 27.729 -39.445 -12.857 1.00 60.34 184 ASP A C 1
ATOM 1492 O O . ASP A 1 184 ? 28.735 -38.988 -12.312 1.00 60.34 184 ASP A O 1
ATOM 1496 N N . ILE A 1 185 ? 26.711 -39.921 -12.127 1.00 56.00 185 ILE A N 1
ATOM 1497 C CA . ILE A 1 185 ? 26.872 -40.249 -10.699 1.00 56.00 185 ILE A CA 1
ATOM 1498 C C . ILE A 1 185 ? 27.444 -41.666 -10.615 1.00 56.00 185 ILE A C 1
ATOM 1500 O O . ILE A 1 185 ? 26.759 -42.622 -10.244 1.00 56.00 185 ILE A O 1
ATOM 1504 N N . ASP A 1 186 ? 28.707 -41.792 -11.020 1.00 56.19 186 ASP A N 1
ATOM 1505 C CA . ASP A 1 186 ? 29.469 -43.016 -10.841 1.00 56.19 186 ASP A CA 1
ATOM 1506 C C . ASP A 1 186 ? 29.538 -43.356 -9.350 1.00 56.19 186 ASP A C 1
ATOM 1508 O O . ASP A 1 186 ? 29.952 -42.581 -8.485 1.00 56.19 186 ASP A O 1
ATOM 1512 N N . SER A 1 187 ? 29.086 -44.570 -9.082 1.00 55.75 187 SER A N 1
ATOM 1513 C CA . SER A 1 187 ? 29.265 -45.331 -7.866 1.00 55.75 187 SER A CA 1
ATOM 1514 C C . SER A 1 187 ? 30.755 -45.529 -7.558 1.00 55.75 187 SER A C 1
ATOM 1516 O O . SER A 1 187 ? 31.315 -46.573 -7.878 1.00 55.75 187 SER A O 1
ATOM 1518 N N . GLU A 1 188 ? 31.401 -44.559 -6.922 1.00 56.66 188 GLU A N 1
ATOM 1519 C CA . GLU A 1 188 ? 32.713 -44.743 -6.288 1.00 56.66 188 GLU A CA 1
ATOM 1520 C C . GLU A 1 188 ? 32.695 -44.198 -4.856 1.00 56.66 188 GLU A C 1
ATOM 1522 O O . GLU A 1 188 ? 33.326 -43.204 -4.525 1.00 56.66 188 GLU A O 1
ATOM 1527 N N . ASP A 1 189 ? 31.975 -44.897 -3.983 1.00 53.03 189 ASP A N 1
ATOM 1528 C CA . ASP A 1 189 ? 32.401 -45.062 -2.594 1.00 53.03 189 ASP A CA 1
ATOM 1529 C C . ASP A 1 189 ? 32.289 -46.557 -2.281 1.00 53.03 189 ASP A C 1
ATOM 1531 O O . ASP A 1 189 ? 31.303 -47.060 -1.734 1.00 53.03 189 ASP A O 1
ATOM 1535 N N . ASP A 1 190 ? 33.323 -47.286 -2.705 1.00 56.44 190 ASP A N 1
ATOM 1536 C CA . ASP A 1 190 ? 33.649 -48.631 -2.243 1.00 56.44 190 ASP A CA 1
ATOM 1537 C C . ASP A 1 190 ? 33.823 -48.600 -0.711 1.00 56.44 190 ASP A C 1
ATOM 1539 O O . ASP A 1 190 ? 34.932 -48.518 -0.173 1.00 56.44 190 ASP A O 1
ATOM 1543 N N . TYR A 1 191 ? 32.718 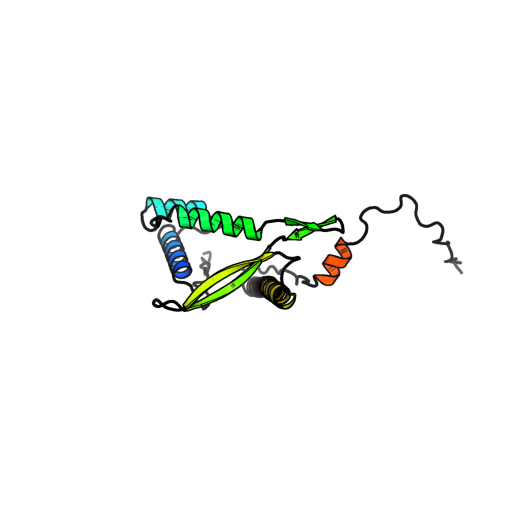-48.698 0.030 1.00 58.53 191 TYR A N 1
ATOM 1544 C CA . TYR A 1 191 ? 32.755 -49.100 1.429 1.00 58.53 191 TYR A CA 1
ATOM 1545 C C . TYR A 1 191 ? 33.215 -50.560 1.473 1.00 58.53 191 TYR A C 1
ATOM 1547 O O . TYR A 1 191 ? 32.415 -51.489 1.359 1.00 58.53 191 TYR A O 1
ATOM 1555 N N . LYS A 1 192 ? 34.526 -50.776 1.613 1.00 53.47 192 LYS A N 1
ATOM 1556 C CA . LYS A 1 192 ? 35.080 -52.073 2.010 1.00 53.47 192 LYS A CA 1
ATOM 1557 C C . LYS A 1 192 ? 34.960 -52.192 3.530 1.00 53.47 192 LYS A C 1
ATOM 1559 O O . LYS A 1 192 ? 35.725 -51.523 4.227 1.00 53.47 192 LYS A O 1
ATOM 1564 N N . PRO A 1 193 ? 34.047 -53.019 4.071 1.00 58.94 193 PRO A N 1
ATOM 1565 C CA . PRO A 1 193 ? 34.083 -53.336 5.488 1.00 58.94 193 PRO A CA 1
ATOM 1566 C C . PRO A 1 193 ? 35.360 -54.134 5.769 1.00 58.94 193 PRO A C 1
ATOM 1568 O O . PRO A 1 193 ? 35.558 -55.219 5.218 1.00 58.94 193 PRO A O 1
ATOM 1571 N N . SER A 1 194 ? 36.236 -53.559 6.589 1.00 62.59 194 SER A N 1
ATOM 1572 C CA . SER A 1 194 ? 37.320 -54.265 7.277 1.00 62.59 194 SER A CA 1
ATOM 1573 C C . SER A 1 194 ? 36.787 -55.044 8.469 1.00 62.59 194 SER A C 1
ATOM 1575 O O . SER A 1 194 ? 35.997 -54.431 9.225 1.00 62.59 194 SER A O 1
#

Sequence (194 aa):
MADKKKTAIAVGSPRRHTRTDAHMDFLLGKYLEAHPDHDGPLDADEISGWALETGIARHKPISPREALKRRIARHMGHRYLIDPQDREVRALHALRYEEITPKGVRQGVKYYPLFTTVADIIKETFQIRKGWAYNRVEQIETDRLSYNDNNVFGATIDQMSFDFDKEMLDRSQPTTYPAAPPDDIDSEDDYKPS

Radius of gyration: 26.65 Å; chains: 1; bounding box: 65×84×67 Å

Secondary structure (DSSP, 8-state):
-------------SS---HHHHHHHHHHHHHHHH-TT--SPPPHHHHHHHHHHTTSS---PPPHHHHHHHHHHHHHHT-EEE-TTS-EEESEEEEEEEEEETTEEEEEEEEEETTTS-HHHHHHHHHHHHHHHHHHHHHHHHHHHHHHHH-TT---PPPPP--HHHHHHHHHS-S---SS--TT----------

pLDDT: mean 84.66, std 16.16, range [37.16, 97.19]

Foldseek 3Di:
DDDPPPPCPPQDDPDPQDPVNVLVSVLVVVVCVVVVVPPDDDDPVVSVVVCVVVVVDDDDDDPPVRVVVVVVVVCLQVDWDQDPVRDTDRQWFKDWDWDQDPVGIDIDIDIDGPPPDDPVRVVVSVVVVVVVVVVVLVVVVVVQVCCCVDPPVNDHDDDDDPPVVVVVVVVPDDPDDPPDDPPPPDPPPPPDDD